Protein AF-0000000066121134 (afdb_homodimer)

Secondary structure (DSSP, 8-state):
--EEEEEE---S--HHHHHHHHHHHHTSSEEEEEEPPHHHHHHHHSS--SS-HHHHHHHHHTBTT-SEEEE--SS-TTHHHHHH--SEEEE-TTTTSS-HHHHHHHHHTTT---EEEE-------SS-SHHHHHHHHIIIIITT-/--EEEEEE--SS--HHHHHHHHHHHHTSSEEEEEEPPHHHHHHHHSS--SS-HHHHHHHHHTBTT-SEEEE--SS-TTHHHHHH--SEEEE-TTTTSS-HHHHHHHHHTTT---EEEE-------SS-SHHHHHHHHIIIIITT-

Foldseek 3Di:
DAEEEEEDAQQDDDVLLLVQLQVRLVVDPAYEYEHEAQVRCCVVVVDGRPDHRVVSQVVSCVHPSHVHYDYADPPDNCVVVLVVLGQEYEYEPPVPVPPPVVVQVVVVVSVHHHHYHYDNDQDDDCDRDPVSVVVVCCVVPVPPD/DAEEEEEDAQQDDDVLLLVQLQVRLVVDPAYEYEHEAQVRCCVVVVDGRPDHRVVSQVVSCVHPSHVHYDYADPPDNCVVVLVVLGQEYEYEQPVPVDPPVVVQVVVVVSVHHHHYHYDNDQDDDCDNDPVSVVVVCCVVPVPPD

Solvent-accessible surface area (backbone atoms only — not comparable to full-atom values): 15983 Å² total; per-residue (Å²): 136,40,34,21,34,35,59,46,65,60,54,54,83,42,62,44,58,51,52,52,42,43,54,47,23,73,75,37,74,36,21,38,35,34,25,44,36,47,69,57,40,21,72,74,70,73,46,64,57,86,49,56,47,69,58,31,29,54,53,54,32,40,27,60,51,33,72,38,46,40,71,45,47,95,84,39,82,56,50,56,50,67,73,63,60,42,50,31,38,40,38,49,70,79,52,66,80,60,49,64,67,57,52,49,54,59,34,43,76,70,76,38,81,49,48,76,44,76,46,76,81,82,61,92,46,97,50,54,39,49,64,50,51,51,51,51,49,37,68,74,60,25,67,78,116,134,40,35,21,32,36,58,46,64,58,54,54,83,42,63,44,58,52,52,51,43,43,54,46,24,71,76,36,75,36,22,38,35,34,26,44,36,47,69,57,40,22,70,74,70,72,45,64,56,88,49,56,46,69,57,29,28,54,53,54,33,41,27,61,52,33,73,38,48,40,73,45,47,94,84,39,82,54,50,56,50,66,73,63,60,42,51,30,38,39,36,50,70,78,52,68,79,61,49,66,65,57,54,48,54,59,34,43,76,71,76,38,82,49,48,78,42,77,46,77,81,82,62,91,45,98,48,55,40,46,64,50,50,50,50,51,50,35,68,74,61,25,67,78,118

pLDDT: mean 88.27, std 12.15, range [37.28, 98.81]

Nearest PDB structures (foldseek):
  3glv-assembly1_B  TM=9.622E-01  e=9.864E-15  Thermoplasma volcanium GSS1
  5x9q-assembly1_B  TM=8.073E-01  e=6.968E-10  Burkholderia pseudomallei K96243
  5xf2-assembly1_A  TM=8.291E-01  e=1.636E-09  Burkholderia pseudomallei K96243
  1n1d-assembly1_A  TM=8.553E-01  e=2.768E-09  Bacillus subtilis
  2b7l-assembly2_D  TM=7.999E-01  e=3.599E-09  Staphylococcus aureus

Sequence (290 aa):
MKRVVAAGTFDILHPGHYEFLKFAKSLGDELIVIVARDKTVEKIKGRKPIIPEEQRRAMVEALKPVDKAILGSLNNKLEPIIELKPDIIVLGPDQRTFDEEELKRELKKYDLSPKIVRFNKYIKCPFHSSYDIVKEILKRYGGKEMKRVVAAGTFDILHPGHYEFLKFAKSLGDELIVIVARDKTVEKIKGRKPIIPEEQRRAMVEALKPVDKAILGSLNNKLEPIIELKPDIIVLGPDQRTFDEEELKRELKKYDLSPKIVRFNKYIKCPFHSSYDIVKEILKRYGGKE

Structure (mmCIF, N/CA/C/O backbone):
data_AF-0000000066121134-model_v1
#
loop_
_entity.id
_entity.type
_entity.pdbx_description
1 polymer 'FAD synthase'
#
loop_
_atom_site.group_PDB
_atom_site.id
_atom_site.type_symbol
_atom_site.label_atom_id
_atom_site.label_alt_id
_atom_site.label_comp_id
_atom_site.label_asym_id
_atom_site.label_entity_id
_atom_site.label_seq_id
_atom_site.pdbx_PDB_ins_code
_atom_site.Cartn_x
_atom_site.Cartn_y
_atom_site.Cartn_z
_atom_site.occupancy
_atom_site.B_iso_or_equiv
_atom_site.auth_seq_id
_atom_site.auth_comp_id
_atom_site.auth_asym_id
_atom_site.auth_atom_id
_atom_site.pdbx_PDB_model_num
ATOM 1 N N . MET A 1 1 ? 20.672 19.109 0.476 1 90.31 1 MET A N 1
ATOM 2 C CA . MET A 1 1 ? 19.625 18.094 0.482 1 90.31 1 MET A CA 1
ATOM 3 C C . MET A 1 1 ? 18.281 18.703 0.835 1 90.31 1 MET A C 1
ATOM 5 O O . MET A 1 1 ? 18.172 19.453 1.804 1 90.31 1 MET A O 1
ATOM 9 N N . LYS A 1 2 ? 17.25 18.609 -0.042 1 97.19 2 LYS A N 1
ATOM 10 C CA . LYS A 1 2 ? 15.914 19.188 0.188 1 97.19 2 LYS A CA 1
ATOM 11 C C . LYS A 1 2 ? 14.984 18.156 0.833 1 97.19 2 LYS A C 1
ATOM 13 O O . LYS A 1 2 ? 14.773 17.078 0.29 1 97.19 2 LYS A O 1
ATOM 18 N N . ARG A 1 3 ? 14.523 18.562 1.942 1 98.19 3 ARG A N 1
ATOM 19 C CA . ARG A 1 3 ? 13.602 17.703 2.686 1 98.19 3 ARG A CA 1
ATOM 20 C C . ARG A 1 3 ? 12.156 18.109 2.424 1 98.19 3 ARG A C 1
ATOM 22 O O . ARG A 1 3 ? 11.789 19.266 2.594 1 98.19 3 ARG A O 1
ATOM 29 N N . VAL A 1 4 ? 11.43 17.156 2.002 1 98.38 4 VAL A N 1
ATOM 30 C CA . VAL A 1 4 ? 10.008 17.344 1.725 1 98.38 4 VAL A CA 1
ATOM 31 C C . VAL A 1 4 ? 9.172 16.625 2.775 1 98.38 4 VAL A C 1
ATOM 33 O O . VAL A 1 4 ? 9.492 15.5 3.17 1 98.38 4 VAL A O 1
ATOM 36 N N . VAL A 1 5 ? 8.102 17.297 3.188 1 97.5 5 VAL A N 1
ATOM 37 C CA . VAL A 1 5 ? 7.172 16.672 4.121 1 97.5 5 VAL A CA 1
ATOM 38 C C . VAL A 1 5 ? 5.766 16.656 3.521 1 97.5 5 VAL A C 1
ATOM 40 O O . VAL A 1 5 ? 5.34 17.641 2.906 1 97.5 5 VAL A O 1
ATOM 43 N N . ALA A 1 6 ? 5.156 15.578 3.631 1 96.38 6 ALA A N 1
ATOM 44 C CA . ALA A 1 6 ? 3.734 15.414 3.334 1 96.38 6 ALA A CA 1
ATOM 45 C C . ALA A 1 6 ? 2.996 14.789 4.516 1 96.38 6 ALA A C 1
ATOM 47 O O . ALA A 1 6 ? 3.605 14.125 5.355 1 96.38 6 ALA A O 1
ATOM 48 N N . ALA A 1 7 ? 1.778 15.078 4.566 1 95 7 ALA A N 1
ATOM 49 C CA . ALA A 1 7 ? 0.976 14.555 5.668 1 95 7 ALA A CA 1
ATOM 50 C C . ALA A 1 7 ? -0.356 14.008 5.168 1 95 7 ALA A C 1
ATOM 52 O O . ALA A 1 7 ? -0.833 14.398 4.098 1 95 7 ALA A O 1
ATOM 53 N N . GLY A 1 8 ? -0.891 13.062 5.914 1 93.25 8 GLY A N 1
ATOM 54 C CA . GLY A 1 8 ? -2.182 12.492 5.562 1 93.25 8 GLY A CA 1
ATOM 55 C C . GLY A 1 8 ? -2.625 11.391 6.508 1 93.25 8 GLY A C 1
ATOM 56 O O . GLY A 1 8 ? -1.896 11.031 7.434 1 93.25 8 GLY A O 1
ATOM 57 N N . THR A 1 9 ? -3.828 10.945 6.312 1 94.06 9 THR A N 1
ATOM 58 C CA . THR A 1 9 ? -4.379 9.844 7.086 1 94.06 9 THR A CA 1
ATOM 59 C C . THR A 1 9 ? -3.91 8.5 6.52 1 94.06 9 THR A C 1
ATOM 61 O O . THR A 1 9 ? -3.461 7.629 7.266 1 94.06 9 THR A O 1
ATOM 64 N N . PHE A 1 10 ? -4.074 8.32 5.23 1 94.25 10 PHE A N 1
ATOM 65 C CA . PHE A 1 10 ? -3.637 7.125 4.52 1 94.25 10 PHE A CA 1
ATOM 66 C C . PHE A 1 10 ? -4.293 5.879 5.102 1 94.25 10 PHE A C 1
ATOM 68 O O . PHE A 1 10 ? -3.607 4.91 5.434 1 94.25 10 PHE A O 1
ATOM 75 N N . ASP A 1 11 ? -5.598 5.941 5.16 1 93.56 11 ASP A N 1
ATOM 76 C CA . ASP A 1 11 ? -6.336 4.844 5.777 1 93.56 11 ASP A CA 1
ATOM 77 C C . ASP A 1 11 ? -6.176 3.553 4.977 1 93.56 11 ASP A C 1
ATOM 79 O O . ASP A 1 11 ? -5.332 2.715 5.301 1 93.56 11 ASP A O 1
ATOM 83 N N . ILE A 1 12 ? -6.785 3.414 3.883 1 92.88 12 ILE A N 1
ATOM 84 C CA . ILE A 1 12 ? -6.559 2.336 2.928 1 92.88 12 ILE A CA 1
ATOM 85 C C . ILE A 1 12 ? -5.836 2.881 1.696 1 92.88 12 ILE A C 1
ATOM 87 O O . ILE A 1 12 ? -6.383 3.715 0.97 1 92.88 12 ILE A O 1
ATOM 91 N N . LEU A 1 13 ? -4.664 2.369 1.489 1 94.06 13 LEU A N 1
ATOM 92 C CA . LEU A 1 13 ? -3.826 2.889 0.413 1 94.06 13 LEU A CA 1
ATOM 93 C C . LEU A 1 13 ? -4.457 2.613 -0.948 1 94.06 13 LEU A C 1
ATOM 95 O O . LEU A 1 13 ? -5 1.53 -1.177 1 94.06 13 LEU A O 1
ATOM 99 N N . HIS A 1 14 ? -4.352 3.525 -1.829 1 92.44 14 HIS A N 1
ATOM 100 C CA . HIS A 1 14 ? -4.824 3.455 -3.207 1 92.44 14 HIS A CA 1
ATOM 101 C C . HIS A 1 14 ? -3.936 4.273 -4.137 1 92.44 14 HIS A C 1
ATOM 103 O O . HIS A 1 14 ? -3.062 5.016 -3.676 1 92.44 14 HIS A O 1
ATOM 109 N N . PRO A 1 15 ? -4.145 4.18 -5.418 1 91.88 15 PRO A N 1
ATOM 110 C CA . PRO A 1 15 ? -3.229 4.832 -6.355 1 91.88 15 PRO A CA 1
ATOM 111 C C . PRO A 1 15 ? -3.178 6.348 -6.176 1 91.88 15 PRO A C 1
ATOM 113 O O . PRO A 1 15 ? -2.141 6.965 -6.426 1 91.88 15 PRO A O 1
ATOM 116 N N . GLY A 1 16 ? -4.223 6.918 -5.758 1 90.62 16 GLY A N 1
ATOM 117 C CA . GLY A 1 16 ? -4.203 8.344 -5.461 1 90.62 16 GLY A CA 1
ATOM 118 C C . GLY A 1 16 ? -3.156 8.719 -4.426 1 90.62 16 GLY A C 1
ATOM 119 O O . GLY A 1 16 ? -2.477 9.742 -4.57 1 90.62 16 GLY A O 1
ATOM 120 N N . HIS A 1 17 ? -3.094 7.938 -3.354 1 93.75 17 HIS A N 1
ATOM 121 C CA . HIS A 1 17 ? -2.064 8.156 -2.346 1 93.75 17 HIS A CA 1
ATOM 122 C C . HIS A 1 17 ? -0.668 8.062 -2.953 1 93.75 17 HIS A C 1
ATOM 124 O O . HIS A 1 17 ? 0.193 8.898 -2.676 1 93.75 17 HIS A O 1
ATOM 130 N N . TYR A 1 18 ? -0.443 7.047 -3.789 1 94.62 18 TYR A N 1
ATOM 131 C CA . TYR A 1 18 ? 0.869 6.824 -4.387 1 94.62 18 TYR A CA 1
ATOM 132 C C . TYR A 1 18 ? 1.275 8.008 -5.262 1 94.62 18 TYR A C 1
ATOM 134 O O . TYR A 1 18 ? 2.402 8.5 -5.168 1 94.62 18 TYR A O 1
ATOM 142 N N . GLU A 1 19 ? 0.385 8.43 -6.074 1 93.12 19 GLU A N 1
ATOM 143 C CA . GLU A 1 19 ? 0.674 9.547 -6.969 1 93.12 19 GLU A CA 1
ATOM 144 C C . GLU A 1 19 ? 0.979 10.812 -6.184 1 93.12 19 GLU A C 1
ATOM 146 O O . GLU A 1 19 ? 1.881 11.57 -6.547 1 93.12 19 GLU A O 1
ATOM 151 N N . PHE A 1 20 ? 0.231 11.031 -5.184 1 92.88 20 PHE A N 1
ATOM 152 C CA . PHE A 1 20 ? 0.458 12.164 -4.293 1 92.88 20 PHE A CA 1
ATOM 153 C C . PHE A 1 20 ? 1.866 12.117 -3.713 1 92.88 20 PHE A C 1
ATOM 155 O O . PHE A 1 20 ? 2.602 13.109 -3.783 1 92.88 20 PHE A O 1
ATOM 162 N N . LEU A 1 21 ? 2.316 10.977 -3.232 1 96.69 21 LEU A N 1
ATOM 163 C CA . LEU A 1 21 ? 3.609 10.828 -2.572 1 96.69 21 LEU A CA 1
ATOM 164 C C . LEU A 1 21 ? 4.742 10.836 -3.592 1 96.69 21 LEU A C 1
ATOM 166 O O . LEU A 1 21 ? 5.832 11.336 -3.309 1 96.69 21 LEU A O 1
ATOM 170 N N . LYS A 1 22 ? 4.449 10.289 -4.695 1 96.56 22 LYS A N 1
ATOM 171 C CA . LYS A 1 22 ? 5.418 10.344 -5.789 1 96.56 22 LYS A CA 1
ATOM 172 C C . LYS A 1 22 ? 5.703 11.789 -6.199 1 96.56 22 LYS A C 1
ATOM 174 O O . LYS A 1 22 ? 6.859 12.172 -6.379 1 96.56 22 LYS A O 1
ATOM 179 N N . PHE A 1 23 ? 4.641 12.531 -6.336 1 95.25 23 PHE A N 1
ATOM 180 C CA . PHE A 1 23 ? 4.773 13.953 -6.637 1 95.25 23 PHE A CA 1
ATOM 181 C C . PHE A 1 23 ? 5.582 14.664 -5.555 1 95.25 23 PHE A C 1
ATOM 183 O O . PHE A 1 23 ? 6.531 15.391 -5.859 1 95.25 23 PHE A O 1
ATOM 190 N N . ALA A 1 24 ? 5.215 14.406 -4.301 1 97.12 24 ALA A N 1
ATOM 191 C CA . ALA A 1 24 ? 5.918 15.031 -3.184 1 97.12 24 ALA A CA 1
ATOM 192 C C . ALA A 1 24 ? 7.41 14.719 -3.23 1 97.12 24 ALA A C 1
ATOM 194 O O . ALA A 1 24 ? 8.242 15.617 -3.105 1 97.12 24 ALA A O 1
ATOM 195 N N . LYS A 1 25 ? 7.707 13.5 -3.449 1 98.19 25 LYS A N 1
ATOM 196 C CA . LYS A 1 25 ? 9.102 13.062 -3.514 1 98.19 25 LYS A CA 1
ATOM 197 C C . LYS A 1 25 ? 9.844 13.766 -4.645 1 98.19 25 LYS A C 1
ATOM 199 O O . LYS A 1 25 ? 11.023 14.094 -4.512 1 98.19 25 LYS A O 1
ATOM 204 N N . SER A 1 26 ? 9.195 14 -5.715 1 97.81 26 SER A N 1
ATOM 205 C CA . SER A 1 26 ? 9.82 14.586 -6.895 1 97.81 26 SER A CA 1
ATOM 206 C C . SER A 1 26 ? 10.281 16.016 -6.625 1 97.81 26 SER A C 1
ATOM 208 O O . SER A 1 26 ? 11.086 16.562 -7.379 1 97.81 26 SER A O 1
ATOM 210 N N . LEU A 1 27 ? 9.852 16.578 -5.582 1 97.44 27 LEU A N 1
ATOM 211 C CA . LEU A 1 27 ? 10.133 17.969 -5.305 1 97.44 27 LEU A CA 1
ATOM 212 C C . LEU A 1 27 ? 11.422 18.125 -4.504 1 97.44 27 LEU A C 1
ATOM 214 O O . LEU A 1 27 ? 11.922 19.234 -4.324 1 97.44 27 LEU A O 1
ATOM 218 N N . GLY A 1 28 ? 11.977 16.984 -3.945 1 98.06 28 GLY A N 1
ATOM 219 C CA . GLY A 1 28 ? 13.172 17.062 -3.125 1 98.06 28 GLY A CA 1
ATOM 220 C C . GLY A 1 28 ? 13.938 15.75 -3.061 1 98.06 28 GLY A C 1
ATOM 221 O O . GLY A 1 28 ? 13.727 14.859 -3.885 1 98.06 28 GLY A O 1
ATOM 222 N N . ASP A 1 29 ? 14.891 15.703 -2.117 1 98.12 29 ASP A 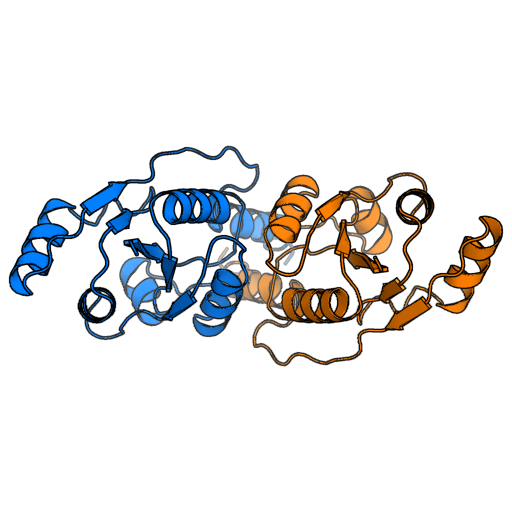N 1
ATOM 223 C CA . ASP A 1 29 ? 15.805 14.578 -2.018 1 98.12 29 ASP A CA 1
ATOM 224 C C . ASP A 1 29 ? 15.281 13.523 -1.042 1 98.12 29 ASP A C 1
ATOM 226 O O . ASP A 1 29 ? 15.617 12.344 -1.155 1 98.12 29 ASP A O 1
ATOM 230 N N . GLU A 1 30 ? 14.539 14.008 -0.139 1 98.44 30 GLU A N 1
ATOM 231 C CA . GLU A 1 30 ? 14 13.141 0.904 1 98.44 30 GLU A CA 1
ATOM 232 C C . GLU A 1 30 ? 12.539 13.477 1.194 1 98.44 30 GLU A C 1
ATOM 234 O O . GLU A 1 30 ? 12.18 14.648 1.336 1 98.44 30 GLU A O 1
ATOM 239 N N . LEU A 1 31 ? 11.773 12.438 1.256 1 98.69 31 LEU A N 1
ATOM 240 C CA . LEU A 1 31 ? 10.375 12.617 1.619 1 98.69 31 LEU A CA 1
ATOM 241 C C . LEU A 1 31 ? 10.07 11.961 2.961 1 98.69 31 LEU A C 1
ATOM 243 O O . LEU A 1 31 ? 10.25 10.75 3.119 1 98.69 31 LEU A O 1
ATOM 247 N N . ILE A 1 32 ? 9.648 12.75 3.928 1 98.75 32 ILE A N 1
ATOM 248 C CA . ILE A 1 32 ? 9.133 12.258 5.199 1 98.75 32 ILE A CA 1
ATOM 249 C C . ILE A 1 32 ? 7.621 12.461 5.254 1 98.75 32 ILE A C 1
ATOM 251 O O . ILE A 1 32 ? 7.125 13.562 5.008 1 98.75 32 ILE A O 1
ATOM 255 N N . VAL A 1 33 ? 6.945 11.422 5.551 1 98.5 33 VAL A N 1
ATOM 256 C CA . VAL A 1 33 ? 5.488 11.484 5.59 1 98.5 33 VAL A CA 1
ATOM 257 C C . VAL A 1 33 ? 5.004 11.414 7.035 1 98.5 33 VAL A C 1
ATOM 259 O O . VAL A 1 33 ? 5.43 10.539 7.793 1 98.5 33 VAL A O 1
ATOM 262 N N . ILE A 1 34 ? 4.184 12.352 7.371 1 97.69 34 ILE A N 1
ATOM 263 C CA . ILE A 1 34 ? 3.551 12.359 8.688 1 97.69 34 ILE A CA 1
ATOM 264 C C . ILE A 1 34 ? 2.162 11.734 8.594 1 97.69 34 ILE A C 1
ATOM 266 O O . ILE A 1 34 ? 1.282 12.25 7.906 1 97.69 34 ILE A O 1
ATOM 270 N N . VAL A 1 35 ? 1.987 10.648 9.258 1 97.19 35 VAL A N 1
ATOM 271 C CA . VAL A 1 35 ? 0.702 9.961 9.297 1 97.19 35 VAL A CA 1
ATOM 272 C C . VAL A 1 35 ? -0.103 10.438 10.5 1 97.19 35 VAL A C 1
ATOM 274 O O . VAL A 1 35 ? 0.396 10.438 11.633 1 97.19 35 VAL A O 1
ATOM 277 N N . ALA A 1 36 ? -1.307 10.828 10.242 1 95.38 36 ALA A N 1
ATOM 278 C CA . ALA A 1 36 ? -2.166 11.375 11.289 1 95.38 36 ALA A CA 1
ATOM 279 C C . ALA A 1 36 ? -2.457 10.336 12.359 1 95.38 36 ALA A C 1
ATOM 281 O O . ALA A 1 36 ? -2.662 9.156 12.055 1 95.38 36 ALA A O 1
ATOM 282 N N . ARG A 1 37 ? -2.447 10.828 13.586 1 96.25 37 ARG A N 1
ATOM 283 C CA . ARG A 1 37 ? -2.799 9.961 14.711 1 96.25 37 ARG A CA 1
ATOM 284 C C . ARG A 1 37 ? -4.273 9.578 14.656 1 96.25 37 ARG A C 1
ATOM 286 O O . ARG A 1 37 ? -5.117 10.375 14.258 1 96.25 37 ARG A O 1
ATOM 293 N N . ASP A 1 38 ? -4.586 8.367 15.195 1 95.31 38 ASP A N 1
ATOM 294 C CA . ASP A 1 38 ? -5.973 7.91 15.227 1 95.31 38 ASP A CA 1
ATOM 295 C C . ASP A 1 38 ? -6.871 8.93 15.922 1 95.31 38 ASP A C 1
ATOM 297 O O . ASP A 1 38 ? -7.93 9.289 15.406 1 95.31 38 ASP A O 1
ATOM 301 N N . LYS A 1 39 ? -6.461 9.383 17.047 1 94.94 39 LYS A N 1
ATOM 302 C CA . LYS A 1 39 ? -7.242 10.336 17.828 1 94.94 39 LYS A CA 1
ATOM 303 C C . LYS A 1 39 ? -7.461 11.641 17.078 1 94.94 39 LYS A C 1
ATOM 305 O O . LYS A 1 39 ? -8.539 12.234 17.141 1 94.94 39 LYS A O 1
ATOM 310 N N . THR A 1 40 ? -6.445 12.047 16.391 1 91.69 40 THR A N 1
ATOM 311 C CA . THR A 1 40 ? -6.527 13.273 15.609 1 91.69 40 THR A CA 1
ATOM 312 C C . THR A 1 40 ? -7.543 13.141 14.477 1 91.69 40 THR A C 1
ATOM 314 O O . THR A 1 40 ? -8.359 14.039 14.258 1 91.69 40 THR A O 1
ATOM 317 N N . VAL A 1 41 ? -7.547 12.023 13.781 1 91.19 41 VAL A N 1
ATOM 318 C CA . VAL A 1 41 ? -8.469 11.766 12.68 1 91.19 41 VAL A CA 1
ATOM 319 C C . VAL A 1 41 ? -9.898 11.703 13.211 1 91.19 41 VAL A C 1
ATOM 321 O O . VAL A 1 41 ? -10.82 12.258 12.602 1 91.19 41 VAL A O 1
ATOM 324 N N . GLU A 1 42 ? -9.992 11.031 14.297 1 92.06 42 GLU A N 1
ATOM 325 C CA . GLU A 1 42 ? -11.312 10.906 14.906 1 92.06 42 GLU A CA 1
ATOM 326 C C . GLU A 1 42 ? -11.883 12.273 15.258 1 92.06 42 GLU A C 1
ATOM 328 O O . GLU A 1 42 ? -13.078 12.523 15.062 1 92.06 42 GLU A O 1
ATOM 333 N N . LYS A 1 43 ? -11.141 13.117 15.805 1 89.62 43 LYS A N 1
ATOM 334 C CA . LYS A 1 43 ? -11.57 14.461 16.188 1 89.62 43 LYS A CA 1
ATOM 335 C C . LYS A 1 43 ? -11.984 15.273 14.969 1 89.62 43 LYS A C 1
ATOM 337 O O . LYS A 1 43 ? -12.969 16.031 15.023 1 89.62 43 LYS A O 1
ATOM 342 N N . ILE A 1 44 ? -11.266 15.094 13.914 1 84.44 44 ILE A N 1
ATOM 343 C CA . ILE A 1 44 ? -11.469 15.914 12.727 1 84.44 44 ILE A CA 1
ATOM 344 C C . ILE A 1 44 ? -12.609 15.336 11.891 1 84.44 44 ILE A C 1
ATOM 346 O O . ILE A 1 44 ? -13.469 16.078 11.406 1 84.44 44 ILE A O 1
ATOM 350 N N . LYS A 1 45 ? -12.633 14.016 11.742 1 84.25 45 LYS A N 1
ATOM 351 C CA . LYS A 1 45 ? -13.562 13.383 10.797 1 84.25 45 LYS A CA 1
ATOM 352 C C . LYS A 1 45 ? -14.727 12.727 11.531 1 84.25 45 LYS A C 1
ATOM 354 O O . LYS A 1 45 ? -15.695 12.289 10.906 1 84.25 45 LYS A O 1
ATOM 359 N N . GLY A 1 46 ? -14.641 12.625 12.805 1 86.31 46 GLY A N 1
ATOM 360 C CA . GLY A 1 46 ? -15.719 12.047 13.594 1 86.31 46 GLY A CA 1
ATOM 361 C C . GLY A 1 46 ? -15.688 10.531 13.633 1 86.31 46 GLY A C 1
ATOM 362 O O . GLY A 1 46 ? -16.594 9.898 14.156 1 86.31 46 GLY A O 1
ATOM 363 N N . ARG A 1 47 ? -14.742 10.008 12.945 1 84.56 47 ARG A N 1
ATOM 364 C CA . ARG A 1 47 ? -14.609 8.555 12.938 1 84.56 47 ARG A CA 1
ATOM 365 C C . ARG A 1 47 ? -13.141 8.141 12.906 1 84.56 47 ARG A C 1
ATOM 367 O O . ARG A 1 47 ? -12.32 8.797 12.266 1 84.56 47 ARG A O 1
ATOM 374 N N . LYS A 1 48 ? -12.922 7.086 13.578 1 89.56 48 LYS A N 1
ATOM 375 C CA . LYS A 1 48 ? -11.57 6.539 13.586 1 89.56 48 LYS A CA 1
ATOM 376 C C . LYS A 1 48 ? -11.242 5.879 12.25 1 89.56 48 LYS A C 1
ATOM 378 O O . LYS A 1 48 ? -12.102 5.27 11.625 1 89.56 48 LYS A O 1
ATOM 383 N N . PRO A 1 49 ? -10.023 6 11.828 1 92 49 PRO A N 1
ATOM 384 C CA . PRO A 1 49 ? -9.617 5.23 10.656 1 92 49 PRO A CA 1
ATOM 385 C C . PRO A 1 49 ? -9.828 3.729 10.828 1 92 49 PRO A C 1
ATOM 387 O O . PRO A 1 49 ? -9.852 3.232 11.953 1 92 49 PRO A O 1
ATOM 390 N N . ILE A 1 50 ? -9.992 3.1 9.789 1 91.25 50 ILE A N 1
ATOM 391 C CA . ILE A 1 50 ? -10.195 1.654 9.797 1 91.25 50 ILE A CA 1
ATOM 392 C C . ILE A 1 50 ? -8.906 0.956 10.211 1 91.25 50 ILE A C 1
ATOM 394 O O . ILE A 1 50 ? -8.922 0.047 11.047 1 91.25 50 ILE A O 1
ATOM 398 N N . ILE A 1 51 ? -7.816 1.366 9.602 1 92.56 51 ILE A N 1
ATOM 399 C CA . ILE A 1 51 ? -6.504 0.785 9.867 1 92.56 51 ILE A CA 1
ATOM 400 C C . ILE A 1 51 ? -5.82 1.553 10.992 1 92.56 51 ILE A C 1
ATOM 402 O O . ILE A 1 51 ? -5.785 2.785 10.984 1 92.56 51 ILE A O 1
ATOM 406 N N . PRO A 1 52 ? -5.258 0.85 11.961 1 93.25 52 PRO A N 1
ATOM 407 C CA . PRO A 1 52 ? -4.578 1.527 13.07 1 93.25 52 PRO A CA 1
ATOM 408 C C . PRO A 1 52 ? -3.373 2.342 12.617 1 93.25 52 PRO A C 1
ATOM 410 O O . PRO A 1 52 ? -2.721 1.987 11.625 1 93.25 52 PRO A O 1
ATOM 413 N N . GLU A 1 53 ? -3.059 3.369 13.414 1 95.94 53 GLU A N 1
ATOM 414 C CA . GLU A 1 53 ? -2.082 4.375 13.008 1 95.94 53 GLU A CA 1
ATOM 415 C C . GLU A 1 53 ? -0.708 3.75 12.789 1 95.94 53 GLU A C 1
ATOM 417 O O . GLU A 1 53 ? 0.014 4.137 11.867 1 95.94 53 GLU A O 1
ATOM 422 N N . GLU A 1 54 ? -0.269 2.748 13.586 1 95.12 54 GLU A N 1
ATOM 423 C CA . GLU A 1 54 ? 1.05 2.143 13.43 1 95.12 54 GLU A CA 1
ATOM 424 C C . GLU A 1 54 ? 1.138 1.352 12.125 1 95.12 54 GLU A C 1
ATOM 426 O O . GLU A 1 54 ? 2.172 1.363 11.453 1 95.12 54 GLU A O 1
ATOM 431 N N . GLN A 1 55 ? 0.118 0.712 11.836 1 94.31 55 GLN A N 1
ATOM 432 C CA . GLN A 1 55 ? 0.075 -0.049 10.594 1 94.31 55 GLN A CA 1
ATOM 433 C C . GLN A 1 55 ? 0.029 0.878 9.383 1 94.31 55 GLN A C 1
ATOM 435 O O . GLN A 1 55 ? 0.665 0.607 8.359 1 94.31 55 GLN A O 1
ATOM 440 N N . ARG A 1 56 ? -0.75 1.907 9.492 1 96.06 56 ARG A N 1
ATOM 441 C CA . ARG A 1 56 ? -0.762 2.9 8.43 1 96.06 56 ARG A CA 1
ATOM 442 C C . ARG A 1 56 ? 0.633 3.469 8.188 1 96.06 56 ARG A C 1
ATOM 444 O O . ARG A 1 56 ? 1.091 3.553 7.051 1 96.06 56 ARG A O 1
ATOM 451 N N . ARG A 1 57 ? 1.283 3.793 9.266 1 97.44 57 ARG A N 1
ATOM 452 C CA . ARG A 1 57 ? 2.643 4.316 9.18 1 97.44 57 ARG A CA 1
ATOM 453 C C . ARG A 1 57 ? 3.564 3.326 8.469 1 97.44 57 ARG A C 1
ATOM 455 O O . ARG A 1 57 ? 4.316 3.705 7.566 1 97.44 57 ARG A O 1
ATOM 462 N N . ALA A 1 58 ? 3.502 2.098 8.883 1 96.25 58 ALA A N 1
ATOM 463 C CA . ALA A 1 58 ? 4.359 1.058 8.32 1 96.25 58 ALA A CA 1
ATOM 464 C C . ALA A 1 58 ? 4.113 0.898 6.82 1 96.25 58 ALA A C 1
ATOM 466 O O . ALA A 1 58 ? 5.062 0.812 6.035 1 96.25 58 ALA A O 1
ATOM 467 N N . MET A 1 59 ? 2.902 0.915 6.406 1 96.75 59 MET A N 1
ATOM 468 C CA . MET A 1 59 ? 2.566 0.678 5.004 1 96.75 59 MET A CA 1
ATOM 469 C C . MET A 1 59 ? 2.918 1.891 4.148 1 96.75 59 MET A C 1
ATOM 471 O O . MET A 1 59 ? 3.312 1.744 2.99 1 96.75 59 MET A O 1
ATOM 475 N N . VAL A 1 60 ? 2.73 3.055 4.672 1 98.19 60 VAL A N 1
ATOM 476 C CA . VAL A 1 60 ? 3.145 4.258 3.963 1 98.19 60 VAL A CA 1
ATOM 477 C C . VAL A 1 60 ? 4.652 4.23 3.73 1 98.19 60 VAL A C 1
ATOM 479 O O . VAL A 1 60 ? 5.125 4.527 2.631 1 98.19 60 VAL A O 1
ATOM 482 N N . GLU A 1 61 ? 5.406 3.848 4.73 1 98.5 61 GLU A N 1
ATOM 483 C CA . GLU A 1 61 ? 6.863 3.801 4.629 1 98.5 61 GLU A CA 1
ATOM 484 C C . GLU A 1 61 ? 7.312 2.75 3.617 1 98.5 61 GLU A C 1
ATOM 486 O O . GLU A 1 61 ? 8.398 2.854 3.049 1 98.5 61 GLU A O 1
ATOM 491 N N . ALA A 1 62 ? 6.465 1.826 3.41 1 98 62 ALA A N 1
ATOM 492 C CA . ALA A 1 62 ? 6.773 0.72 2.506 1 98 62 ALA A CA 1
ATOM 493 C C . ALA A 1 62 ? 6.719 1.171 1.049 1 98 62 ALA A C 1
ATOM 495 O O . ALA A 1 62 ? 7.188 0.463 0.156 1 98 62 ALA A O 1
ATOM 496 N N . LEU A 1 63 ? 6.164 2.289 0.756 1 98.62 63 LEU A N 1
ATOM 497 C CA . LEU A 1 63 ? 6.016 2.785 -0.607 1 98.62 63 LEU A CA 1
ATOM 498 C C . LEU A 1 63 ? 7.332 3.344 -1.132 1 98.62 63 LEU A C 1
ATOM 500 O O . LEU A 1 63 ? 8.07 4 -0.394 1 98.62 63 LEU A O 1
ATOM 504 N N . LYS A 1 64 ? 7.645 3.244 -2.373 1 98.62 64 LYS A N 1
ATOM 505 C CA . LYS A 1 64 ? 8.914 3.574 -3.016 1 98.62 64 LYS A CA 1
ATOM 506 C C . LYS A 1 64 ? 9.266 5.047 -2.814 1 98.62 64 LYS A C 1
ATOM 508 O O . LYS A 1 64 ? 10.414 5.379 -2.52 1 98.62 64 LYS A O 1
ATOM 513 N N . PRO A 1 65 ? 8.305 5.949 -2.945 1 98.44 65 PRO A N 1
ATOM 514 C CA . PRO A 1 65 ? 8.688 7.363 -2.857 1 98.44 65 PRO A CA 1
ATOM 515 C C . PRO A 1 65 ? 9.016 7.797 -1.432 1 98.44 65 PRO A C 1
ATOM 517 O O . PRO A 1 65 ? 9.602 8.867 -1.228 1 98.44 65 PRO A O 1
ATOM 520 N N . VAL A 1 66 ? 8.711 7.008 -0.429 1 98.81 66 VAL A N 1
ATOM 521 C CA . VAL A 1 66 ? 8.75 7.465 0.957 1 98.81 66 VAL A CA 1
ATOM 522 C C . VAL A 1 66 ? 10.062 7.023 1.604 1 98.81 66 VAL A C 1
ATOM 524 O O . VAL A 1 66 ? 10.344 5.828 1.699 1 98.81 66 VAL A O 1
ATOM 527 N N . ASP A 1 67 ? 10.805 7.977 2.047 1 98.69 67 ASP A N 1
ATOM 528 C CA . ASP A 1 67 ? 12.055 7.645 2.725 1 98.69 67 ASP A CA 1
ATOM 529 C C . ASP A 1 67 ? 11.805 7.293 4.191 1 98.69 67 ASP A C 1
ATOM 531 O O . ASP A 1 67 ? 12.445 6.395 4.734 1 98.69 67 ASP A O 1
ATOM 535 N N . LYS A 1 68 ? 10.898 8.008 4.777 1 98.56 68 LYS A N 1
ATOM 536 C CA . LYS A 1 68 ? 10.547 7.77 6.172 1 98.56 68 LYS A CA 1
ATOM 537 C C . LYS A 1 68 ? 9.094 8.156 6.449 1 98.56 68 LYS A C 1
ATOM 539 O O . LYS A 1 68 ? 8.586 9.133 5.887 1 98.56 68 LYS A O 1
ATOM 544 N N . ALA A 1 69 ? 8.414 7.441 7.258 1 98.69 69 ALA A N 1
ATOM 545 C CA . ALA A 1 69 ? 7.074 7.773 7.746 1 98.69 69 ALA A CA 1
ATOM 546 C C . ALA A 1 69 ? 7.047 7.832 9.266 1 98.69 69 ALA A C 1
ATOM 548 O O . ALA A 1 69 ? 7.586 6.949 9.938 1 98.69 69 ALA A O 1
ATOM 549 N N . ILE A 1 70 ? 6.465 8.844 9.781 1 98.44 70 ILE A N 1
ATOM 550 C CA . ILE A 1 70 ? 6.363 9.008 11.227 1 98.44 70 ILE A CA 1
ATOM 551 C C . ILE A 1 70 ? 4.918 9.32 11.609 1 98.44 70 ILE A C 1
ATOM 553 O O . ILE A 1 70 ? 4.117 9.727 10.758 1 98.44 70 ILE A O 1
ATOM 557 N N . LEU A 1 71 ? 4.668 9.078 12.859 1 97.75 71 LEU A N 1
ATOM 558 C CA . LEU A 1 71 ? 3.359 9.469 13.375 1 97.75 71 LEU A CA 1
ATOM 559 C C . LEU A 1 71 ? 3.346 10.938 13.766 1 97.75 71 LEU A C 1
ATOM 561 O O . LEU A 1 71 ? 4.344 11.453 14.273 1 97.75 71 LEU A O 1
ATOM 565 N N . GLY A 1 72 ? 2.23 11.531 13.477 1 96 72 GLY A N 1
ATOM 566 C CA . GLY A 1 72 ? 2.066 12.914 13.922 1 96 72 GLY A CA 1
ATOM 567 C C . GLY A 1 72 ? 2.051 13.055 15.43 1 96 72 GLY A C 1
ATOM 568 O O . GLY A 1 72 ? 2.375 12.109 16.156 1 96 72 GLY A O 1
ATOM 569 N N . SER A 1 73 ? 1.872 14.258 15.852 1 94.25 73 SER A N 1
ATOM 570 C CA . SER A 1 73 ? 1.826 14.562 17.281 1 94.25 73 SER A CA 1
ATOM 571 C C . SER A 1 73 ? 0.394 14.547 17.797 1 94.25 73 SER A C 1
ATOM 573 O O . SER A 1 73 ? -0.538 14.922 17.078 1 94.25 73 SER A O 1
ATOM 575 N N . LEU A 1 74 ? 0.228 14.109 19 1 92.44 74 LEU A N 1
ATOM 576 C CA . LEU A 1 74 ? -1.08 14.117 19.656 1 92.44 74 LEU A CA 1
ATOM 577 C C . LEU A 1 74 ? -1.395 15.5 20.219 1 92.44 74 LEU A C 1
ATOM 579 O O . LEU A 1 74 ? -2.549 15.797 20.531 1 92.44 74 LEU A O 1
ATOM 583 N N . ASN A 1 75 ? -0.446 16.328 20.328 1 88.88 75 ASN A N 1
ATOM 584 C CA . ASN A 1 75 ? -0.577 17.594 21.031 1 88.88 75 ASN A CA 1
ATOM 585 C C . ASN A 1 75 ? -0.66 18.766 20.047 1 88.88 75 ASN A C 1
ATOM 587 O O . ASN A 1 75 ? -1.512 19.641 20.188 1 88.88 75 ASN A O 1
ATOM 591 N N . ASN A 1 76 ? 0.302 18.766 19.125 1 87.88 76 ASN A N 1
ATOM 592 C CA . ASN A 1 76 ? 0.445 19.891 18.188 1 87.88 76 ASN A CA 1
ATOM 593 C C . ASN A 1 76 ? 0.802 19.406 16.797 1 87.88 76 ASN A C 1
ATOM 595 O O . ASN A 1 76 ? 1.863 18.812 16.578 1 87.88 76 ASN A O 1
ATOM 599 N N . LYS A 1 77 ? -0.102 19.688 15.859 1 85.12 77 LYS A N 1
ATOM 600 C CA . LYS A 1 77 ? 0.064 19.25 14.469 1 85.12 77 LYS A CA 1
ATOM 601 C C . LYS A 1 77 ? 1.362 19.797 13.883 1 85.12 77 LYS A C 1
ATOM 603 O O . LYS A 1 77 ? 1.912 19.219 12.945 1 85.12 77 LYS A O 1
ATOM 608 N N . LEU A 1 78 ? 1.906 20.844 14.453 1 90.19 78 LEU A N 1
ATOM 609 C CA . LEU A 1 78 ? 3.096 21.5 13.914 1 90.19 78 LEU A CA 1
ATOM 610 C C . LEU A 1 78 ? 4.363 20.875 14.492 1 90.19 78 LEU A C 1
ATOM 612 O O . LEU A 1 78 ? 5.457 21.078 13.969 1 90.19 78 LEU A O 1
ATOM 616 N N . GLU A 1 79 ? 4.238 20.156 15.523 1 93.81 79 GLU A N 1
ATOM 617 C CA . GLU A 1 79 ? 5.391 19.641 16.266 1 93.81 79 GLU A CA 1
ATOM 618 C C . GLU A 1 79 ? 6.32 18.844 15.344 1 93.81 79 GLU A C 1
ATOM 620 O O . GLU A 1 79 ? 7.523 19.125 15.289 1 93.81 79 GLU A O 1
ATOM 625 N N . PRO A 1 80 ? 5.711 17.891 14.633 1 94.69 80 PRO A N 1
ATOM 626 C CA . PRO A 1 80 ? 6.621 17.156 13.758 1 94.69 80 PRO A CA 1
ATOM 627 C C . PRO A 1 80 ? 7.258 18.031 12.68 1 94.69 80 PRO A C 1
ATOM 629 O O . PRO A 1 80 ? 8.398 17.781 12.273 1 94.69 80 PRO A O 1
ATOM 632 N N . ILE A 1 81 ? 6.605 19 12.219 1 94.12 81 ILE A N 1
ATOM 633 C CA . ILE A 1 81 ? 7.113 19.891 11.188 1 94.12 81 ILE A CA 1
ATOM 634 C C . ILE A 1 81 ? 8.25 20.734 11.742 1 94.12 81 ILE A C 1
ATOM 636 O O . ILE A 1 81 ? 9.273 20.922 11.078 1 94.12 81 ILE A O 1
ATOM 640 N N . ILE A 1 82 ? 8.039 21.234 12.93 1 94 82 ILE A N 1
ATOM 641 C CA . ILE A 1 82 ? 9.031 22.047 13.609 1 94 82 ILE A CA 1
ATOM 642 C C . ILE A 1 82 ? 10.297 21.234 13.844 1 94 82 ILE A C 1
ATOM 644 O O . ILE A 1 82 ? 11.414 21.734 13.688 1 94 82 ILE A O 1
ATOM 648 N N . GLU A 1 83 ? 10.117 20 14.188 1 95.19 83 GLU A N 1
ATOM 649 C CA . GLU A 1 83 ? 11.234 19.109 14.469 1 95.19 83 GLU A CA 1
ATOM 650 C C . GLU A 1 83 ? 11.992 18.75 13.195 1 95.19 83 GLU A C 1
ATOM 652 O O . GLU A 1 83 ? 13.227 18.703 13.188 1 95.19 83 GLU A O 1
ATOM 657 N N . LEU A 1 84 ? 11.266 18.578 12.133 1 95.88 84 LEU A N 1
ATOM 658 C CA . LEU A 1 84 ? 11.852 18.078 10.898 1 95.88 84 LEU A CA 1
ATOM 659 C C . LEU A 1 84 ? 12.461 19.234 10.086 1 95.88 84 LEU A C 1
ATOM 661 O O . LEU A 1 84 ? 13.352 19 9.266 1 95.88 84 LEU A O 1
ATOM 665 N N . LYS A 1 85 ? 11.93 20.438 10.266 1 95.56 85 LYS A N 1
ATOM 666 C CA . LYS A 1 85 ? 12.391 21.625 9.562 1 95.56 85 LYS A CA 1
ATOM 667 C C . LYS A 1 85 ? 12.484 21.391 8.055 1 95.56 85 LYS A C 1
ATOM 669 O O . LYS A 1 85 ? 13.547 21.547 7.461 1 95.56 85 LYS A O 1
ATOM 674 N N . PRO A 1 86 ? 11.398 21.062 7.457 1 96.81 86 PRO A N 1
ATOM 675 C CA . PRO A 1 86 ? 11.422 20.75 6.027 1 96.81 86 PRO A CA 1
ATOM 676 C C . PRO A 1 86 ? 11.656 22 5.156 1 96.81 86 PRO A C 1
ATOM 678 O O . PRO A 1 86 ? 11.398 23.109 5.602 1 96.81 86 PRO A O 1
ATOM 681 N N . ASP A 1 87 ? 12.172 21.766 3.996 1 97.31 87 ASP A N 1
ATOM 682 C CA . ASP A 1 87 ? 12.305 22.828 2.992 1 97.31 87 ASP A CA 1
ATOM 683 C C . ASP A 1 87 ? 10.992 23.031 2.242 1 97.31 87 ASP A C 1
ATOM 685 O O . ASP A 1 87 ? 10.688 24.141 1.804 1 97.31 87 ASP A O 1
ATOM 689 N N . ILE A 1 88 ? 10.227 21.938 2.084 1 97.31 88 ILE A N 1
ATOM 690 C CA . ILE A 1 88 ? 8.992 21.953 1.306 1 97.31 88 ILE A CA 1
ATOM 691 C C . ILE A 1 88 ? 7.902 21.172 2.039 1 97.31 88 ILE A C 1
ATOM 693 O O . ILE A 1 88 ? 8.164 20.094 2.578 1 97.31 88 ILE A O 1
ATOM 697 N N . ILE A 1 89 ? 6.734 21.734 2.084 1 95.88 89 ILE A N 1
ATOM 698 C CA . ILE A 1 89 ? 5.551 21.047 2.588 1 95.88 89 ILE A CA 1
ATOM 699 C C . ILE A 1 89 ? 4.535 20.875 1.461 1 95.88 89 ILE A C 1
ATOM 701 O O . ILE A 1 89 ? 4.168 21.844 0.794 1 95.88 89 ILE A O 1
ATOM 705 N N . VAL A 1 90 ? 4.156 19.641 1.258 1 94.69 90 VAL A N 1
ATOM 706 C CA . VAL A 1 90 ? 3.18 19.359 0.214 1 94.69 90 VAL A CA 1
ATOM 707 C C . VAL A 1 90 ? 1.822 19.047 0.845 1 94.69 90 VAL A C 1
ATOM 709 O O . VAL A 1 90 ? 1.713 18.172 1.71 1 94.69 90 VAL A O 1
ATOM 712 N N . LEU A 1 91 ? 0.829 19.719 0.398 1 89.06 91 LEU A N 1
ATOM 713 C CA . LEU A 1 91 ? -0.528 19.531 0.899 1 89.06 91 LEU A CA 1
ATOM 714 C C . LEU A 1 91 ? -1.367 18.719 -0.09 1 89.06 91 LEU A C 1
ATOM 716 O O . LEU A 1 91 ? -1.282 18.938 -1.301 1 89.06 91 LEU A O 1
ATOM 720 N N . GLY A 1 92 ? -2.084 17.734 0.448 1 80.94 92 GLY A N 1
ATOM 721 C CA . GLY A 1 92 ? -2.965 16.938 -0.385 1 80.94 92 GLY A CA 1
ATOM 722 C C . GLY A 1 92 ? -4.18 17.703 -0.879 1 80.94 92 GLY A C 1
ATOM 723 O O . GLY A 1 92 ? -4.422 18.828 -0.454 1 80.94 92 GLY A O 1
ATOM 724 N N . PRO A 1 93 ? -4.91 17.078 -1.813 1 67.81 93 PRO A N 1
ATOM 725 C CA . PRO A 1 93 ? -6.066 17.734 -2.43 1 67.81 93 PRO A CA 1
ATOM 726 C C . PRO A 1 93 ? -7.16 18.078 -1.42 1 67.81 93 PRO A C 1
ATOM 728 O O . PRO A 1 93 ? -7.883 19.062 -1.593 1 67.81 93 PRO A O 1
ATOM 731 N N . ASP A 1 94 ? -7.23 17.281 -0.449 1 60.88 94 ASP A N 1
ATOM 732 C CA . ASP A 1 94 ? -8.352 17.453 0.468 1 60.88 94 ASP A CA 1
ATOM 733 C C . ASP A 1 94 ? -7.973 18.344 1.652 1 60.88 94 ASP A C 1
ATOM 735 O O . ASP A 1 94 ? -8.805 18.625 2.514 1 60.88 94 ASP A O 1
ATOM 739 N N . GLN A 1 95 ? -6.832 18.625 1.732 1 61.22 95 GLN A N 1
ATOM 740 C CA . GLN A 1 95 ? -6.395 19.438 2.865 1 61.22 95 GLN A CA 1
ATOM 741 C C . GLN A 1 95 ? -6.645 20.922 2.605 1 61.22 95 GLN A C 1
ATOM 743 O O . GLN A 1 95 ? -5.699 21.719 2.531 1 61.22 95 GLN A O 1
ATOM 748 N N . ARG A 1 96 ? -7.895 21.109 2.32 1 55.84 96 ARG A N 1
ATOM 749 C CA . ARG A 1 96 ? -8.32 22.469 2 1 55.84 96 ARG A CA 1
ATOM 750 C C . ARG A 1 96 ? -8.438 23.312 3.264 1 55.84 96 ARG A C 1
ATOM 752 O O . ARG A 1 96 ? -8.555 24.531 3.188 1 55.84 96 ARG A O 1
ATOM 759 N N . THR A 1 97 ? -8.531 22.484 4.367 1 52.62 97 THR A N 1
ATOM 760 C CA . THR A 1 97 ? -8.812 23.25 5.582 1 52.62 97 THR A CA 1
ATOM 761 C C . THR A 1 97 ? -7.574 24 6.055 1 52.62 97 THR A C 1
ATOM 763 O O . THR A 1 97 ? -7.66 24.859 6.926 1 52.62 97 THR A O 1
ATOM 766 N N . PHE A 1 98 ? -6.383 23.469 5.566 1 56.78 98 PHE A N 1
ATOM 767 C CA . PHE A 1 98 ? -5.238 24.25 6.027 1 56.78 98 PHE A CA 1
ATOM 768 C C . PHE A 1 98 ? -5.055 25.5 5.18 1 56.78 98 PHE A C 1
ATOM 770 O O . PHE A 1 98 ? -4.926 25.422 3.959 1 56.78 98 PHE A O 1
ATOM 777 N N . ASP A 1 99 ? -5.496 26.609 5.742 1 66 99 ASP A N 1
ATOM 778 C CA . ASP A 1 99 ? -5.121 27.906 5.18 1 66 99 ASP A CA 1
ATOM 779 C C . ASP A 1 99 ? -3.604 28.031 5.039 1 66 99 ASP A C 1
ATOM 781 O O . ASP A 1 99 ? -2.883 28.047 6.039 1 66 99 ASP A O 1
ATOM 785 N N . GLU A 1 100 ? -3.129 27.766 3.887 1 78.06 100 GLU A N 1
ATOM 786 C CA . GLU A 1 100 ? -1.705 27.891 3.588 1 78.06 100 GLU A CA 1
ATOM 787 C C . GLU A 1 100 ? -1.087 29.078 4.312 1 78.06 100 GLU A C 1
ATOM 789 O O . GLU A 1 100 ? 0.013 28.969 4.859 1 78.06 100 GLU A O 1
ATOM 794 N N . GLU A 1 101 ? -1.817 30.125 4.324 1 80.75 101 GLU A N 1
ATOM 795 C CA . GLU A 1 101 ? -1.306 31.359 4.926 1 80.75 101 GLU A CA 1
ATOM 796 C C . GLU A 1 101 ? -1.182 31.219 6.441 1 80.75 101 GLU A C 1
ATOM 798 O O . GLU A 1 101 ? -0.223 31.719 7.039 1 80.75 101 GLU A O 1
ATOM 803 N N . GLU A 1 102 ? -2.148 30.562 6.949 1 82.44 102 GLU A N 1
ATOM 804 C CA . GLU A 1 102 ? -2.109 30.328 8.391 1 82.44 102 GLU A CA 1
ATOM 805 C C . GLU A 1 102 ? -0.94 29.438 8.781 1 82.44 102 GLU A C 1
ATOM 807 O O . GLU A 1 102 ? -0.256 29.688 9.773 1 82.44 102 GLU A O 1
ATOM 812 N N . LEU A 1 103 ? -0.755 28.453 7.988 1 84.81 103 LEU A N 1
ATOM 813 C CA . LEU A 1 103 ? 0.357 27.547 8.234 1 84.81 103 LEU A CA 1
ATOM 814 C C . LEU A 1 103 ? 1.691 28.281 8.141 1 84.81 103 LEU A C 1
ATOM 816 O O . LEU A 1 103 ? 2.553 28.125 9.008 1 84.81 103 LEU A O 1
ATOM 820 N N . LYS A 1 104 ? 1.842 29.125 7.18 1 87.06 104 LYS A N 1
ATOM 821 C CA . LYS A 1 104 ? 3.061 29.906 6.988 1 87.06 104 LYS A CA 1
ATOM 822 C C . LYS A 1 104 ? 3.316 30.828 8.172 1 87.06 104 LYS A C 1
ATOM 824 O O . LYS A 1 104 ? 4.449 30.938 8.648 1 87.06 104 LYS A O 1
ATOM 829 N N . ARG A 1 105 ? 2.264 31.422 8.594 1 88.12 105 ARG A N 1
ATOM 830 C CA . ARG A 1 105 ? 2.369 32.375 9.703 1 88.12 105 ARG A CA 1
ATOM 831 C C . ARG A 1 105 ? 2.807 31.656 10.984 1 88.12 105 ARG A C 1
ATOM 833 O O . ARG A 1 105 ? 3.664 32.156 11.711 1 88.12 105 ARG A O 1
ATOM 840 N N . GLU A 1 106 ? 2.211 30.516 11.188 1 88.81 106 GLU A N 1
ATOM 841 C CA . GLU A 1 106 ? 2.52 29.734 12.391 1 88.81 106 GLU A CA 1
ATOM 842 C C . GLU A 1 106 ? 3.965 29.25 12.375 1 88.81 106 GLU A C 1
ATOM 844 O O . GLU A 1 106 ? 4.648 29.281 13.398 1 88.81 106 GLU A O 1
ATOM 849 N N . LEU A 1 107 ? 4.395 28.891 11.219 1 91.81 107 LEU A N 1
ATOM 850 C CA . LEU A 1 107 ? 5.746 28.344 11.102 1 91.81 107 LEU A CA 1
ATOM 851 C C . LEU A 1 107 ? 6.785 29.453 11.203 1 91.81 107 LEU A C 1
ATOM 853 O O . LEU A 1 107 ? 7.906 29.234 11.656 1 91.81 107 LEU A O 1
ATOM 857 N N . LYS A 1 108 ? 6.391 30.625 10.789 1 91.38 108 LYS A N 1
ATOM 858 C CA . LYS A 1 108 ? 7.285 31.781 10.875 1 91.38 108 LYS A CA 1
ATOM 859 C C . LYS A 1 108 ? 7.664 32.094 12.32 1 91.38 108 LYS A C 1
ATOM 861 O O . LYS A 1 108 ? 8.781 32.531 12.602 1 91.38 108 LYS A O 1
ATOM 866 N N . LYS A 1 109 ? 6.75 31.781 13.188 1 92.06 109 LYS A N 1
ATOM 867 C CA . LYS A 1 109 ? 6.996 31.984 14.609 1 92.06 109 LYS A CA 1
ATOM 868 C C . LYS A 1 109 ? 8.164 31.109 15.094 1 92.06 109 LYS A C 1
ATOM 870 O O . LYS A 1 109 ? 8.789 31.422 16.109 1 92.06 109 LYS A O 1
ATOM 875 N N . TYR A 1 110 ? 8.406 30.109 14.406 1 92.5 110 TYR A N 1
ATOM 876 C CA . TYR A 1 110 ? 9.492 29.203 14.758 1 92.5 110 TYR A CA 1
ATOM 877 C C . TYR A 1 110 ? 10.672 29.391 13.812 1 92.5 110 TYR A C 1
ATOM 879 O O . TYR A 1 110 ? 11.523 28.5 13.703 1 92.5 110 TYR A O 1
ATOM 887 N N . ASP A 1 111 ? 10.656 30.422 13.039 1 92.19 111 ASP A N 1
ATOM 888 C CA . ASP A 1 111 ? 11.711 30.781 12.094 1 92.19 111 ASP A CA 1
ATOM 889 C C . ASP A 1 111 ? 11.805 29.766 10.961 1 92.19 111 ASP A C 1
ATOM 891 O O . ASP A 1 111 ? 12.898 29.406 10.539 1 92.19 111 ASP A O 1
ATOM 895 N N . LEU A 1 112 ? 10.688 29.234 10.672 1 92.94 112 LEU A N 1
ATOM 896 C CA . LEU A 1 112 ? 10.602 28.312 9.547 1 92.94 112 LEU A CA 1
ATOM 897 C C . LEU A 1 112 ? 9.82 28.922 8.391 1 92.94 112 LEU A C 1
ATOM 899 O O . LEU A 1 112 ? 8.797 29.578 8.609 1 92.94 112 LEU A O 1
ATOM 903 N N . SER A 1 113 ? 10.406 28.828 7.199 1 92.25 113 SER A N 1
ATOM 904 C CA . SER A 1 113 ? 9.734 29.344 6.008 1 92.25 113 SER A CA 1
ATOM 905 C C . SER A 1 113 ? 9.797 28.344 4.859 1 92.25 113 SER A C 1
ATOM 907 O O . SER A 1 113 ? 10.305 28.656 3.779 1 92.25 113 SER A O 1
ATOM 909 N N . PRO A 1 114 ? 9.203 27.188 5.125 1 94.62 114 PRO A N 1
ATOM 910 C CA . PRO A 1 114 ? 9.203 26.219 4.031 1 94.62 114 PRO A CA 1
ATOM 911 C C . PRO A 1 114 ? 8.328 26.641 2.857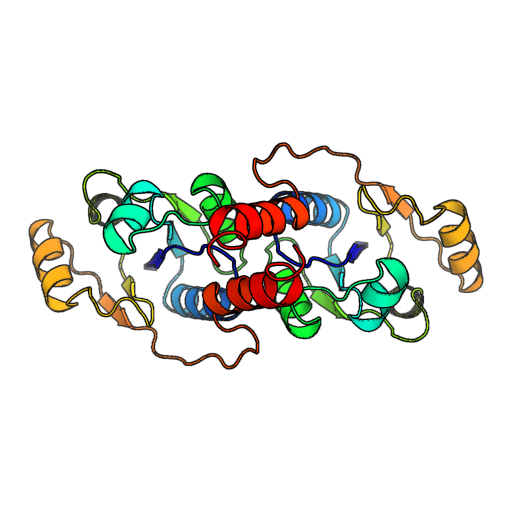 1 94.62 114 PRO A C 1
ATOM 913 O O . PRO A 1 114 ? 7.383 27.422 3.033 1 94.62 114 PRO A O 1
ATOM 916 N N . LYS A 1 115 ? 8.688 26.219 1.646 1 94.62 115 LYS A N 1
AT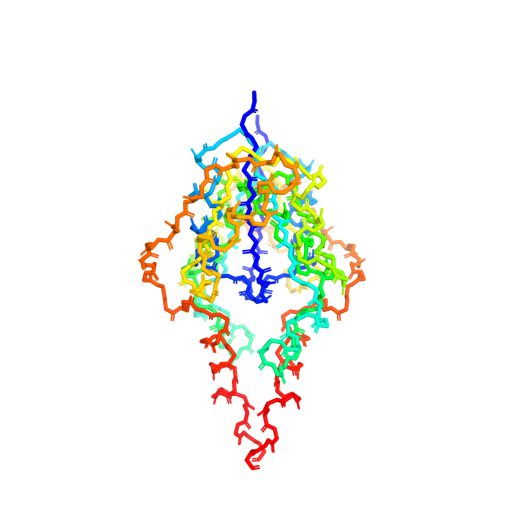OM 917 C CA . LYS A 1 115 ? 7.797 26.328 0.492 1 94.62 115 LYS A CA 1
ATOM 918 C C . LYS A 1 115 ? 6.59 25.406 0.631 1 94.62 115 LYS A C 1
ATOM 920 O O . LYS A 1 115 ? 6.73 24.25 0.997 1 94.62 115 LYS A O 1
ATOM 925 N N . ILE A 1 116 ? 5.438 25.969 0.428 1 92.88 116 ILE A N 1
ATOM 926 C CA . ILE A 1 116 ? 4.211 25.188 0.504 1 92.88 116 ILE A CA 1
ATOM 927 C C . ILE A 1 116 ? 3.678 24.922 -0.903 1 92.88 116 ILE A C 1
ATOM 929 O O . ILE A 1 116 ? 3.484 25.859 -1.685 1 92.88 116 ILE A O 1
ATOM 933 N N . VAL A 1 117 ? 3.521 23.656 -1.23 1 92 117 VAL A N 1
ATOM 934 C CA . VAL A 1 117 ? 3.037 23.25 -2.547 1 92 117 VAL A CA 1
ATOM 935 C C . VAL A 1 117 ? 1.758 22.422 -2.398 1 92 117 VAL A C 1
ATOM 937 O O . VAL A 1 117 ? 1.662 21.562 -1.519 1 92 117 VAL A O 1
ATOM 940 N N . ARG A 1 118 ? 0.812 22.734 -3.262 1 87.81 118 ARG A N 1
ATOM 941 C CA . ARG A 1 118 ? -0.443 21.984 -3.232 1 87.81 118 ARG A CA 1
ATOM 942 C C . ARG A 1 118 ? -0.505 20.969 -4.367 1 87.81 118 ARG A C 1
ATOM 944 O O . ARG A 1 118 ? -0.165 21.281 -5.508 1 87.81 118 ARG A O 1
ATOM 951 N N . PHE A 1 119 ? -0.827 19.781 -3.967 1 87.88 119 PHE A N 1
ATOM 952 C CA . PHE A 1 119 ? -1.058 18.734 -4.957 1 87.88 119 PHE A CA 1
ATOM 953 C C . PHE A 1 119 ? -2.492 18.781 -5.469 1 87.88 119 PHE A C 1
ATOM 955 O O . PHE A 1 119 ? -3.438 18.578 -4.703 1 87.88 119 PHE A O 1
ATOM 962 N N . ASN A 1 120 ? -2.742 19.141 -6.758 1 77 120 ASN A N 1
ATOM 963 C CA . ASN A 1 120 ? -4.082 19.312 -7.312 1 77 120 ASN A CA 1
ATOM 964 C C . ASN A 1 120 ? -4.379 18.281 -8.398 1 77 120 ASN A C 1
ATOM 966 O O . ASN A 1 120 ? -5.387 18.375 -9.094 1 77 120 ASN A O 1
ATOM 970 N N . LYS A 1 121 ? -3.557 17.266 -8.57 1 70.12 121 LYS A N 1
ATOM 971 C CA . LYS A 1 121 ? -3.791 16.328 -9.672 1 70.12 121 LYS A CA 1
ATOM 972 C C . LYS A 1 121 ? -4.887 15.328 -9.32 1 70.12 121 LYS A C 1
ATOM 974 O O . LYS A 1 121 ? -4.93 14.82 -8.195 1 70.12 121 LYS A O 1
ATOM 979 N N . TYR A 1 122 ? -5.953 15.297 -10.227 1 63.06 122 TYR A N 1
ATOM 980 C CA . TYR A 1 122 ? -7.004 14.289 -10.117 1 63.06 122 TYR A CA 1
ATOM 981 C C . TYR A 1 122 ? -6.543 12.961 -10.703 1 63.06 122 TYR A C 1
ATOM 983 O O . TYR A 1 122 ? -6.066 12.906 -11.844 1 63.06 122 TYR A O 1
ATOM 991 N N . ILE A 1 123 ? -6.32 12.008 -9.906 1 64.25 123 ILE A N 1
ATOM 992 C CA . ILE A 1 123 ? -5.969 10.68 -10.406 1 64.25 123 ILE A CA 1
ATOM 993 C C . ILE A 1 123 ? -7.238 9.859 -10.625 1 64.25 123 ILE A C 1
ATOM 995 O O . ILE A 1 123 ? -8.031 9.672 -9.703 1 64.25 123 ILE A O 1
ATOM 999 N N . LYS A 1 124 ? -7.523 9.578 -11.891 1 62.66 124 LYS A N 1
ATOM 1000 C CA . LYS A 1 124 ? -8.664 8.742 -12.242 1 62.66 124 LYS A CA 1
ATOM 1001 C C . LYS A 1 124 ? -8.391 7.27 -11.93 1 62.66 124 LYS A C 1
ATOM 1003 O O . LYS A 1 124 ? -7.5 6.664 -12.539 1 62.66 124 LYS A O 1
ATOM 1008 N N . CYS A 1 125 ? -8.789 6.766 -10.906 1 64.38 125 CYS A N 1
ATOM 1009 C CA . CYS A 1 125 ? -8.789 5.336 -10.633 1 64.38 125 CYS A CA 1
ATOM 1010 C C . CYS A 1 125 ? -10.141 4.883 -10.094 1 64.38 125 CYS A C 1
ATOM 1012 O O . CYS A 1 125 ? -10.898 5.688 -9.547 1 64.38 125 CYS A O 1
ATOM 1014 N N . PRO A 1 126 ? -10.57 3.615 -10.516 1 61.75 126 PRO A N 1
ATOM 1015 C CA . PRO A 1 126 ? -11.891 3.174 -10.055 1 61.75 126 PRO A CA 1
ATOM 1016 C C . PRO A 1 126 ? -12.133 3.455 -8.578 1 61.75 126 PRO A C 1
ATOM 1018 O O . PRO A 1 126 ? -13.234 3.84 -8.188 1 61.75 126 PRO A O 1
ATOM 1021 N N . PHE A 1 127 ? -11.062 3.064 -7.895 1 68.69 127 PHE A N 1
ATOM 1022 C CA . PHE A 1 127 ? -11.133 3.453 -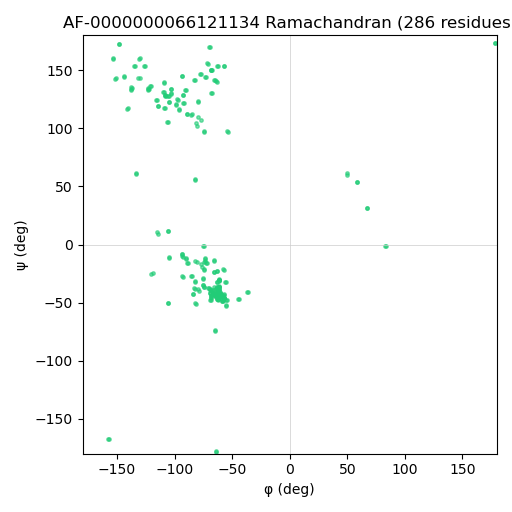6.492 1 68.69 127 PHE A CA 1
ATOM 1023 C C . PHE A 1 127 ? -10.18 4.602 -6.199 1 68.69 127 PHE A C 1
ATOM 1025 O O . PHE A 1 127 ? -8.961 4.422 -6.207 1 68.69 127 PHE A O 1
ATOM 1032 N N . HIS A 1 128 ? -10.867 5.695 -6.059 1 66 128 HIS A N 1
ATOM 1033 C CA . HIS A 1 128 ? -10.078 6.914 -5.945 1 66 128 HIS A CA 1
ATOM 1034 C C . HIS A 1 128 ? -9.797 7.258 -4.484 1 66 128 HIS A C 1
ATOM 1036 O O . HIS A 1 128 ? -8.945 8.102 -4.191 1 66 128 HIS A O 1
ATOM 1042 N N . SER A 1 129 ? -10.516 6.52 -3.723 1 77.19 129 SER A N 1
ATOM 1043 C CA . SER A 1 129 ? -10.391 6.902 -2.32 1 77.19 129 SER A CA 1
ATOM 1044 C C . SER A 1 129 ? -10.664 5.719 -1.398 1 77.19 129 SER A C 1
ATOM 1046 O O . SER A 1 129 ? -11.227 4.707 -1.826 1 77.19 129 SER A O 1
ATOM 1048 N N . SER A 1 130 ? -10.195 5.852 -0.205 1 83.38 130 SER A N 1
ATOM 1049 C CA . SER A 1 130 ? -10.539 4.883 0.832 1 83.38 130 SER A CA 1
ATOM 1050 C C . SER A 1 130 ? -12.055 4.766 0.998 1 83.38 130 SER A C 1
ATOM 1052 O O . SER A 1 130 ? -12.57 3.676 1.24 1 83.38 130 SER A O 1
ATOM 1054 N N . TYR A 1 131 ? -12.672 5.871 0.76 1 79.69 131 TYR A N 1
ATOM 1055 C CA . TYR A 1 131 ? -14.125 5.918 0.871 1 79.69 131 TYR A CA 1
ATOM 1056 C C . TYR A 1 131 ? -14.781 4.996 -0.149 1 79.69 131 TYR A C 1
ATOM 1058 O O . TYR A 1 131 ? -15.703 4.242 0.186 1 79.69 131 TYR A O 1
ATOM 1066 N N . ASP A 1 132 ? -14.281 5.035 -1.321 1 83.25 132 ASP A N 1
ATOM 1067 C CA . ASP A 1 132 ? -14.82 4.203 -2.393 1 83.25 132 ASP A CA 1
ATOM 1068 C C . ASP A 1 132 ? -14.641 2.721 -2.08 1 83.25 132 ASP A C 1
ATOM 1070 O O . ASP A 1 132 ? -15.516 1.907 -2.381 1 83.25 132 ASP A O 1
ATOM 1074 N N . ILE A 1 133 ? -13.586 2.412 -1.491 1 86.5 133 ILE A N 1
ATOM 1075 C CA . ILE A 1 133 ? -13.281 1.029 -1.136 1 86.5 133 ILE A CA 1
ATOM 1076 C C . ILE A 1 133 ? -14.25 0.557 -0.048 1 86.5 133 ILE A C 1
ATOM 1078 O O . ILE A 1 133 ? -14.828 -0.527 -0.149 1 86.5 133 ILE A O 1
ATOM 1082 N N . VAL A 1 134 ? -14.445 1.345 0.908 1 85.94 134 VAL A N 1
ATOM 1083 C CA . VAL A 1 134 ? -15.352 1.026 2.01 1 85.94 134 VAL A CA 1
ATOM 1084 C C . VAL A 1 134 ? -16.766 0.856 1.481 1 85.94 134 VAL A C 1
ATOM 1086 O O . VAL A 1 134 ? -17.469 -0.102 1.837 1 85.94 134 VAL A O 1
ATOM 1089 N N . LYS A 1 135 ? -17.156 1.759 0.703 1 85.25 135 LYS A N 1
ATOM 1090 C CA . LYS A 1 135 ? -18.5 1.696 0.122 1 85.25 135 LYS A CA 1
ATOM 1091 C C . LYS A 1 135 ? -18.703 0.396 -0.65 1 85.25 135 LYS A C 1
ATOM 1093 O O . LYS A 1 135 ? -19.766 -0.225 -0.562 1 85.25 135 LYS A O 1
ATOM 1098 N N . GLU A 1 136 ? -17.703 0.07 -1.383 1 85.12 136 GLU A N 1
ATOM 1099 C CA . GLU A 1 136 ? -17.781 -1.167 -2.154 1 85.12 136 GLU A CA 1
ATOM 1100 C C . GLU A 1 136 ? -17.922 -2.381 -1.239 1 85.12 136 GLU A C 1
ATOM 1102 O O . GLU A 1 136 ? -18.688 -3.295 -1.526 1 85.12 136 GLU A O 1
ATOM 1107 N N . ILE A 1 137 ? -17.219 -2.373 -0.165 1 85.62 137 ILE A N 1
ATOM 1108 C CA . ILE A 1 137 ? -17.266 -3.465 0.801 1 85.62 137 ILE A CA 1
ATOM 1109 C C . ILE A 1 137 ? -18.672 -3.553 1.417 1 85.62 137 ILE A C 1
ATOM 1111 O O . ILE A 1 137 ? -19.234 -4.641 1.523 1 85.62 137 ILE A O 1
ATOM 1115 N N . LEU A 1 138 ? -19.203 -2.422 1.781 1 86.56 138 LEU A N 1
ATOM 1116 C CA . LEU A 1 138 ? -20.531 -2.383 2.391 1 86.56 138 LEU A CA 1
ATOM 1117 C C . LEU A 1 138 ? -21.609 -2.811 1.394 1 86.56 138 LEU A C 1
ATOM 1119 O O . LEU A 1 138 ? -22.562 -3.492 1.761 1 86.56 138 LEU A O 1
ATOM 1123 N N . LYS A 1 139 ? -21.453 -2.354 0.234 1 85.69 139 LYS A N 1
ATOM 1124 C CA . LYS A 1 139 ? -22.391 -2.729 -0.819 1 85.69 139 LYS A CA 1
ATOM 1125 C C . LYS A 1 139 ? -22.391 -4.238 -1.045 1 85.69 139 LYS A C 1
ATOM 1127 O O . LYS A 1 139 ? -23.453 -4.852 -1.182 1 85.69 139 LYS A O 1
ATOM 1132 N N . ARG A 1 140 ? -21.281 -4.855 -1.05 1 82.5 140 ARG A N 1
ATOM 1133 C CA . ARG A 1 140 ? -21.125 -6.27 -1.37 1 82.5 140 ARG A CA 1
ATOM 1134 C C . ARG A 1 140 ? -21.516 -7.148 -0.183 1 82.5 140 ARG A C 1
ATOM 1136 O O . ARG A 1 140 ? -22.109 -8.211 -0.357 1 82.5 140 ARG A O 1
ATOM 1143 N N . TYR A 1 141 ? -21.125 -6.676 1.004 1 79.44 141 TYR A N 1
ATOM 1144 C CA . TYR A 1 141 ? -21.203 -7.598 2.131 1 79.44 141 TYR A CA 1
ATOM 1145 C C . TYR A 1 141 ? -22.156 -7.07 3.203 1 79.44 141 TYR A C 1
ATOM 1147 O O . TYR A 1 141 ? -22.484 -7.785 4.152 1 79.44 141 TYR A O 1
ATOM 1155 N N . GLY A 1 142 ? -22.375 -5.77 3.279 1 73.88 142 GLY A N 1
ATOM 1156 C CA . GLY A 1 142 ? -23.172 -5.145 4.316 1 73.88 142 GLY A CA 1
ATOM 1157 C C . GLY A 1 142 ? -24.625 -5.578 4.285 1 73.88 142 GLY A C 1
ATOM 1158 O O . GLY A 1 142 ? -25.312 -5.555 5.312 1 73.88 142 GLY A O 1
ATOM 1159 N N . GLY A 1 143 ? -25.422 -5.656 3.215 1 58.75 143 GLY A N 1
ATOM 1160 C CA . GLY A 1 143 ? -26.844 -5.938 3.201 1 58.75 143 GLY A CA 1
ATOM 1161 C C . GLY A 1 143 ? -27.172 -7.387 3.512 1 58.75 143 GLY A C 1
ATOM 1162 O O . GLY A 1 143 ? -28.344 -7.758 3.619 1 58.75 143 GLY A O 1
ATOM 1163 N N . LYS A 1 144 ? -26.391 -8.391 3.5 1 48.56 144 LYS A N 1
ATOM 1164 C CA . LYS A 1 144 ? -26.797 -9.797 3.574 1 48.56 144 LYS A CA 1
ATOM 1165 C C . LYS A 1 144 ? -27.219 -10.172 4.988 1 48.56 144 LYS A C 1
ATOM 1167 O O . LYS A 1 144 ? -27.469 -11.344 5.277 1 48.56 144 LYS A O 1
ATOM 1172 N N . GLU A 1 145 ? -27.25 -9.469 6.098 1 37.31 145 GLU A N 1
ATOM 1173 C CA . GLU A 1 145 ? -28.188 -10.031 7.07 1 37.31 145 GLU A CA 1
ATOM 1174 C C . GLU A 1 145 ? -29.641 -9.695 6.703 1 37.31 145 GLU A C 1
ATOM 1176 O O . GLU A 1 145 ? -29.906 -8.617 6.168 1 37.31 145 GLU A O 1
ATOM 1181 N N . MET B 1 1 ? 22.375 -12.531 -12.297 1 90.25 1 MET B N 1
ATOM 1182 C CA . MET B 1 1 ? 21.219 -11.875 -11.695 1 90.25 1 MET B CA 1
ATOM 1183 C C . MET B 1 1 ? 20.109 -12.883 -11.383 1 90.25 1 MET B C 1
ATOM 1185 O O . MET B 1 1 ? 19.766 -13.703 -12.227 1 90.25 1 MET B O 1
ATOM 1189 N N . LYS B 1 2 ? 19.688 -13.023 -10.102 1 97.19 2 LYS B N 1
ATOM 1190 C CA . LYS B 1 2 ? 18.656 -13.977 -9.688 1 97.19 2 LYS B CA 1
ATOM 1191 C C . LYS B 1 2 ? 17.266 -13.336 -9.703 1 97.19 2 LYS B C 1
ATOM 1193 O O . LYS B 1 2 ? 17.047 -12.312 -9.055 1 97.19 2 LYS B O 1
ATOM 1198 N N . ARG B 1 3 ? 16.453 -13.945 -10.477 1 98.19 3 ARG B N 1
ATOM 1199 C CA . ARG B 1 3 ? 15.078 -13.469 -10.594 1 98.19 3 ARG B CA 1
ATOM 1200 C C . ARG B 1 3 ? 14.148 -14.258 -9.688 1 98.19 3 ARG B C 1
ATOM 1202 O O . ARG B 1 3 ? 14.109 -15.492 -9.742 1 98.19 3 ARG B O 1
ATOM 1209 N N . VAL B 1 4 ? 13.477 -13.539 -8.883 1 98.38 4 VAL B N 1
ATOM 1210 C CA . VAL B 1 4 ? 12.516 -14.125 -7.953 1 98.38 4 VAL B CA 1
ATOM 1211 C C . VAL B 1 4 ? 11.094 -13.766 -8.391 1 98.38 4 VAL B C 1
ATOM 1213 O O . VAL B 1 4 ? 10.828 -12.633 -8.797 1 98.38 4 VAL B O 1
ATOM 1216 N N . VAL B 1 5 ? 10.219 -14.758 -8.273 1 97.5 5 VAL B N 1
ATOM 1217 C CA . VAL B 1 5 ? 8.805 -14.523 -8.57 1 97.5 5 VAL B CA 1
ATOM 1218 C C . VAL B 1 5 ? 7.953 -14.875 -7.359 1 97.5 5 VAL B C 1
ATOM 1220 O O . VAL B 1 5 ? 8.195 -15.883 -6.695 1 97.5 5 VAL B O 1
ATOM 1223 N N . ALA B 1 6 ? 7.078 -14.023 -7.062 1 96.38 6 ALA B N 1
ATOM 1224 C CA . ALA B 1 6 ? 6.016 -14.266 -6.09 1 96.38 6 ALA B CA 1
ATOM 1225 C C . ALA B 1 6 ? 4.645 -13.984 -6.695 1 96.38 6 ALA B C 1
ATOM 1227 O O . ALA B 1 6 ? 4.531 -13.242 -7.672 1 96.38 6 ALA B O 1
ATOM 1228 N N . ALA B 1 7 ? 3.707 -14.633 -6.16 1 94.88 7 ALA B N 1
ATOM 1229 C CA . ALA B 1 7 ? 2.352 -14.461 -6.676 1 94.88 7 ALA B CA 1
ATOM 1230 C C . ALA B 1 7 ? 1.349 -14.289 -5.539 1 94.88 7 ALA B C 1
ATOM 1232 O O . ALA B 1 7 ? 1.604 -14.711 -4.406 1 94.88 7 ALA B O 1
ATOM 1233 N N . GLY B 1 8 ? 0.268 -13.609 -5.852 1 93.19 8 GLY B N 1
ATOM 1234 C CA . GLY B 1 8 ? -0.782 -13.422 -4.863 1 93.19 8 GLY B CA 1
ATOM 1235 C C . GLY B 1 8 ? -1.938 -12.578 -5.375 1 93.19 8 GLY B C 1
ATOM 1236 O O . GLY B 1 8 ? -1.91 -12.102 -6.508 1 93.19 8 GLY B O 1
ATOM 1237 N N . THR B 1 9 ? -2.959 -12.492 -4.578 1 93.81 9 THR B N 1
ATOM 1238 C CA . THR B 1 9 ? -4.117 -11.664 -4.887 1 93.81 9 THR B CA 1
ATOM 1239 C C . THR B 1 9 ? -3.857 -10.211 -4.512 1 93.81 9 THR B C 1
ATOM 1241 O O . THR B 1 9 ? -4.117 -9.305 -5.305 1 93.81 9 THR B O 1
ATOM 1244 N N . PHE B 1 10 ? -3.41 -9.984 -3.309 1 94.12 10 PHE B N 1
ATOM 1245 C CA . PHE B 1 10 ? -3.059 -8.656 -2.805 1 94.12 10 PHE B CA 1
ATOM 1246 C C . PHE B 1 10 ? -4.254 -7.715 -2.883 1 94.12 10 PHE B C 1
ATOM 1248 O O . PHE B 1 10 ? -4.145 -6.613 -3.424 1 94.12 10 PHE B O 1
ATOM 1255 N N . ASP B 1 11 ? -5.336 -8.164 -2.309 1 93.5 11 ASP B N 1
ATOM 1256 C CA . ASP B 1 11 ? -6.574 -7.395 -2.393 1 93.5 11 ASP B CA 1
ATOM 1257 C C . ASP B 1 11 ? -6.434 -6.055 -1.673 1 93.5 11 ASP B C 1
ATOM 1259 O O . ASP B 1 11 ? -6.164 -5.031 -2.303 1 93.5 11 ASP B O 1
ATOM 1263 N N . ILE B 1 12 ? -6.414 -6.02 -0.412 1 92.75 12 ILE B N 1
ATOM 1264 C CA . ILE B 1 12 ? -6.078 -4.848 0.389 1 92.75 12 ILE B CA 1
ATOM 1265 C C . ILE B 1 12 ? -4.723 -5.047 1.058 1 92.75 12 ILE B C 1
ATOM 1267 O O . ILE B 1 12 ? -4.559 -5.941 1.893 1 92.75 12 ILE B O 1
ATOM 1271 N N . LEU B 1 13 ? -3.812 -4.199 0.693 1 94 13 LEU B N 1
ATOM 1272 C CA . LEU B 1 13 ? -2.443 -4.355 1.17 1 94 13 LEU B CA 1
ATOM 1273 C C . LEU B 1 13 ? -2.369 -4.168 2.682 1 94 13 LEU B C 1
ATOM 1275 O O . LEU B 1 13 ? -3.023 -3.283 3.236 1 94 13 LEU B O 1
ATOM 1279 N N . HIS B 1 14 ? -1.573 -4.934 3.324 1 92.19 14 HIS B N 1
ATOM 1280 C CA . HIS B 1 14 ? -1.298 -4.895 4.758 1 92.19 14 HIS B CA 1
ATOM 1281 C C . HIS B 1 14 ? 0.131 -5.332 5.055 1 92.19 14 HIS B C 1
ATOM 1283 O O . HIS B 1 14 ? 0.834 -5.82 4.168 1 92.19 14 HIS B O 1
ATOM 1289 N N . PRO B 1 15 ? 0.566 -5.203 6.273 1 91.69 15 PRO B N 1
ATOM 1290 C CA . PRO B 1 15 ? 1.972 -5.473 6.582 1 91.69 15 PRO B CA 1
ATOM 1291 C C . PRO B 1 15 ? 2.373 -6.914 6.285 1 91.69 15 PRO B C 1
ATOM 1293 O O . PRO B 1 15 ? 3.527 -7.18 5.938 1 91.69 15 PRO B O 1
ATOM 1296 N N . GLY B 1 16 ? 1.48 -7.805 6.387 1 90.25 16 GLY B N 1
ATOM 1297 C CA . GLY B 1 16 ? 1.77 -9.18 6.004 1 90.25 16 GLY B CA 1
ATOM 1298 C C . GLY B 1 16 ? 2.229 -9.312 4.566 1 90.25 16 GLY B C 1
ATOM 1299 O O . GLY B 1 16 ? 3.156 -10.062 4.273 1 90.25 16 GLY B O 1
ATOM 1300 N N . HIS B 1 17 ? 1.516 -8.633 3.662 1 93.5 17 HIS B N 1
ATOM 1301 C CA . HIS B 1 17 ? 1.928 -8.617 2.262 1 93.5 17 HIS B CA 1
ATOM 1302 C C . HIS B 1 17 ? 3.342 -8.062 2.111 1 93.5 17 HIS B C 1
ATOM 1304 O O . HIS B 1 17 ? 4.156 -8.633 1.38 1 93.5 17 HIS B O 1
ATOM 1310 N N . TYR B 1 18 ? 3.639 -6.965 2.805 1 94.38 18 TYR B N 1
ATOM 1311 C CA . TYR B 1 18 ? 4.941 -6.32 2.691 1 94.38 18 TYR B CA 1
ATOM 1312 C C . TYR B 1 18 ? 6.055 -7.25 3.156 1 94.38 18 TYR B C 1
ATOM 1314 O O . TYR B 1 18 ? 7.078 -7.391 2.482 1 94.38 18 TYR B O 1
ATOM 1322 N N . GLU B 1 19 ? 5.844 -7.852 4.266 1 92.88 19 GLU B N 1
ATOM 1323 C CA . GLU B 1 19 ? 6.855 -8.758 4.809 1 92.88 19 GLU B CA 1
ATOM 1324 C C . GLU B 1 19 ? 7.094 -9.938 3.877 1 92.88 19 GLU B C 1
ATOM 1326 O O . GLU B 1 19 ? 8.234 -10.367 3.684 1 92.88 19 GLU B O 1
ATOM 1331 N N . PHE B 1 20 ? 6.055 -10.445 3.357 1 92.62 20 PHE B N 1
ATOM 1332 C CA . PHE B 1 20 ? 6.137 -11.531 2.383 1 92.62 20 PHE B CA 1
ATOM 1333 C C . PHE B 1 20 ? 6.988 -11.117 1.188 1 92.62 20 PHE B C 1
ATOM 1335 O O . PHE B 1 20 ? 7.918 -11.828 0.808 1 92.62 20 PHE B O 1
ATOM 1342 N N . LEU B 1 21 ? 6.777 -9.93 0.64 1 96.56 21 LEU B N 1
ATOM 1343 C CA . LEU B 1 21 ? 7.465 -9.461 -0.558 1 96.56 21 LEU B CA 1
ATOM 1344 C C . LEU B 1 21 ? 8.898 -9.055 -0.237 1 96.56 21 LEU B C 1
ATOM 1346 O O . LEU B 1 21 ? 9.797 -9.234 -1.06 1 96.56 21 LEU B O 1
ATOM 1350 N N . LYS B 1 22 ? 9.047 -8.531 0.914 1 96.38 22 LYS B N 1
ATOM 1351 C CA . LYS B 1 22 ? 10.391 -8.211 1.378 1 96.38 22 LYS B CA 1
ATOM 1352 C C . LYS B 1 22 ? 11.258 -9.461 1.475 1 96.38 22 LYS B C 1
ATOM 1354 O O . LYS B 1 22 ? 12.406 -9.469 1.027 1 96.38 22 LYS B O 1
ATOM 1359 N N . PHE B 1 23 ? 10.672 -10.477 2.062 1 94.94 23 PHE B N 1
ATOM 1360 C CA . PHE B 1 23 ? 11.352 -11.766 2.145 1 94.94 23 PHE B CA 1
ATOM 1361 C C . PHE B 1 23 ? 11.688 -12.281 0.753 1 94.94 23 PHE B C 1
ATOM 1363 O O . PHE B 1 23 ? 12.836 -12.672 0.49 1 94.94 23 PHE B O 1
ATOM 1370 N N . ALA B 1 24 ? 10.703 -12.25 -0.133 1 97.06 24 ALA B N 1
ATOM 1371 C CA . ALA B 1 24 ? 10.914 -12.727 -1.498 1 97.06 24 ALA B CA 1
ATOM 1372 C C . ALA B 1 24 ? 12.062 -11.984 -2.168 1 97.06 24 ALA B C 1
ATOM 1374 O O . ALA B 1 24 ? 12.953 -12.602 -2.76 1 97.06 24 ALA B O 1
ATOM 1375 N N . LYS B 1 25 ? 12.055 -10.719 -2.031 1 98.12 25 LYS B N 1
ATOM 1376 C CA . LYS B 1 25 ? 13.094 -9.891 -2.629 1 98.12 25 LYS B CA 1
ATOM 1377 C C . LYS B 1 25 ? 14.469 -10.242 -2.072 1 98.12 25 LYS B C 1
ATOM 1379 O O . LYS B 1 25 ? 15.461 -10.211 -2.799 1 98.12 25 LYS B O 1
ATOM 1384 N N . SER B 1 26 ? 14.531 -10.578 -0.839 1 97.75 26 SER B N 1
ATOM 1385 C CA . SER B 1 26 ? 15.797 -10.852 -0.174 1 97.75 26 SER B CA 1
ATOM 1386 C C . SER B 1 26 ? 16.469 -12.086 -0.755 1 97.75 26 SER B C 1
ATOM 1388 O O . SER B 1 26 ? 17.672 -12.312 -0.544 1 97.75 26 SER B O 1
ATOM 1390 N N . LEU B 1 27 ? 15.766 -12.828 -1.492 1 97.38 27 LEU B N 1
ATOM 1391 C CA . LEU B 1 27 ? 16.266 -14.102 -1.986 1 97.38 27 LEU B CA 1
ATOM 1392 C C . LEU B 1 27 ? 16.969 -13.93 -3.33 1 97.38 27 LEU B C 1
ATOM 1394 O O . LEU B 1 27 ? 17.625 -14.852 -3.822 1 97.38 27 LEU B O 1
ATOM 1398 N N . GLY B 1 28 ? 16.828 -12.719 -3.992 1 98 28 GLY B N 1
ATOM 1399 C CA . GLY B 1 28 ? 17.422 -12.5 -5.301 1 98 28 GLY B CA 1
ATOM 1400 C C . GLY B 1 28 ? 17.625 -11.039 -5.629 1 98 28 GLY B C 1
ATOM 1401 O O . GLY B 1 28 ? 17.594 -10.188 -4.738 1 98 28 GLY B O 1
ATOM 1402 N N . ASP B 1 29 ? 17.922 -10.781 -6.91 1 98.12 29 ASP B N 1
ATOM 1403 C CA . ASP B 1 29 ? 18.281 -9.445 -7.359 1 98.12 29 ASP B CA 1
ATOM 1404 C C . ASP B 1 29 ? 17.062 -8.68 -7.867 1 98.12 29 ASP B C 1
ATOM 1406 O O . ASP B 1 29 ? 17.031 -7.449 -7.836 1 98.12 29 ASP B O 1
ATOM 1410 N N . GLU B 1 30 ? 16.156 -9.445 -8.32 1 98.44 30 GLU B N 1
ATOM 1411 C CA . GLU B 1 30 ? 14.938 -8.867 -8.891 1 98.44 30 GLU B CA 1
ATOM 1412 C C . GLU B 1 30 ? 13.703 -9.641 -8.438 1 98.44 30 GLU B C 1
ATOM 1414 O O . GLU B 1 30 ? 13.688 -10.875 -8.477 1 98.44 30 GLU B O 1
ATOM 1419 N N . LEU B 1 31 ? 12.727 -8.875 -8.031 1 98.69 31 LEU B N 1
ATOM 1420 C CA . LEU B 1 31 ? 11.461 -9.5 -7.668 1 98.69 31 LEU B CA 1
ATOM 1421 C C . LEU B 1 31 ? 10.352 -9.078 -8.625 1 98.69 31 LEU B C 1
ATOM 1423 O O . LEU B 1 31 ? 10.062 -7.883 -8.758 1 98.69 31 LEU B O 1
ATOM 1427 N N . ILE B 1 32 ? 9.758 -10.031 -9.312 1 98.75 32 ILE B N 1
ATOM 1428 C CA . ILE B 1 32 ? 8.562 -9.82 -10.117 1 98.75 32 ILE B CA 1
ATOM 1429 C C . ILE B 1 32 ? 7.363 -10.469 -9.43 1 98.75 32 ILE B C 1
ATOM 1431 O O . ILE B 1 32 ? 7.41 -11.641 -9.062 1 98.75 32 ILE B O 1
ATOM 1435 N N . VAL B 1 33 ? 6.359 -9.703 -9.273 1 98.5 33 VAL B N 1
ATOM 1436 C CA . VAL B 1 33 ? 5.168 -10.195 -8.594 1 98.5 33 VAL B CA 1
ATOM 1437 C C . VAL B 1 33 ? 4.035 -10.383 -9.602 1 98.5 33 VAL B C 1
ATOM 1439 O O . VAL B 1 33 ? 3.748 -9.484 -10.391 1 98.5 33 VAL B O 1
ATOM 1442 N N . ILE B 1 34 ? 3.479 -11.547 -9.562 1 97.62 34 ILE B N 1
ATOM 1443 C CA . ILE B 1 34 ? 2.316 -11.852 -10.391 1 97.62 34 ILE B CA 1
ATOM 1444 C C . ILE B 1 34 ? 1.039 -11.656 -9.57 1 97.62 34 ILE B C 1
ATOM 1446 O O . ILE B 1 34 ? 0.813 -12.352 -8.578 1 97.62 34 ILE B O 1
ATOM 1450 N N . VAL B 1 35 ? 0.245 -10.734 -9.977 1 97.12 35 VAL B N 1
ATOM 1451 C CA . VAL B 1 35 ? -1.031 -10.461 -9.32 1 97.12 35 VAL B CA 1
ATOM 1452 C C . VAL B 1 35 ? -2.143 -11.258 -10.008 1 97.12 35 VAL B C 1
ATOM 1454 O O . VAL B 1 35 ? -2.291 -11.203 -11.227 1 97.12 35 VAL B O 1
ATOM 1457 N N . ALA B 1 36 ? -2.883 -11.953 -9.211 1 95.25 36 ALA B N 1
ATOM 1458 C CA . ALA B 1 36 ? -3.943 -12.812 -9.734 1 95.25 36 ALA B CA 1
ATOM 1459 C C . ALA B 1 36 ? -5.016 -11.992 -10.438 1 95.25 36 ALA B C 1
ATOM 1461 O O . ALA B 1 36 ? -5.379 -10.906 -9.977 1 95.25 36 ALA B O 1
ATOM 1462 N N . ARG B 1 37 ? -5.473 -12.57 -11.547 1 96.31 37 ARG B N 1
ATOM 1463 C CA . ARG B 1 37 ? -6.57 -11.938 -12.273 1 96.31 37 ARG B CA 1
ATOM 1464 C C . ARG B 1 37 ? -7.863 -12 -11.469 1 96.31 37 ARG B C 1
ATOM 1466 O O . ARG B 1 37 ? -8.117 -12.977 -10.766 1 96.31 37 ARG B O 1
ATOM 1473 N N . ASP B 1 38 ? -8.742 -10.984 -11.68 1 95.31 38 ASP B N 1
ATOM 1474 C CA . ASP B 1 38 ? -10.023 -10.969 -10.984 1 95.31 38 ASP B CA 1
ATOM 1475 C C . ASP B 1 38 ? -10.797 -12.258 -11.219 1 95.31 38 ASP B C 1
ATOM 1477 O O . ASP B 1 38 ? -11.305 -12.875 -10.273 1 95.31 38 ASP B O 1
ATOM 1481 N N . LYS B 1 39 ? -10.891 -12.664 -12.43 1 94.94 39 LYS B N 1
ATOM 1482 C CA . LYS B 1 39 ? -11.633 -13.859 -12.805 1 94.94 39 LYS B CA 1
ATOM 1483 C C . LYS B 1 39 ? -11.047 -15.109 -12.148 1 94.94 39 LYS B C 1
ATOM 1485 O O . LYS B 1 39 ? -11.781 -16 -11.727 1 94.94 39 LYS B O 1
ATOM 1490 N N . THR B 1 40 ? -9.758 -15.133 -12.078 1 91.69 40 THR B N 1
ATOM 1491 C CA . THR B 1 40 ? -9.078 -16.266 -11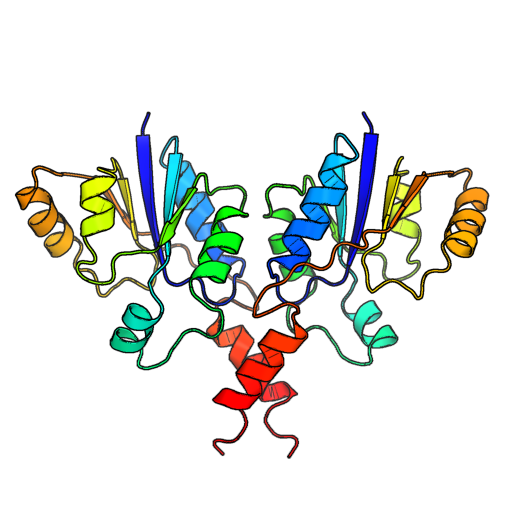.469 1 91.69 40 THR B CA 1
ATOM 1492 C C . THR B 1 40 ? -9.383 -16.344 -9.977 1 91.69 40 THR B C 1
ATOM 1494 O O . THR B 1 40 ? -9.672 -17.422 -9.453 1 91.69 40 THR B O 1
ATOM 1497 N N . VAL B 1 41 ? -9.375 -15.234 -9.289 1 91.19 41 VAL B N 1
ATOM 1498 C CA . VAL B 1 41 ? -9.656 -15.172 -7.859 1 91.19 41 VAL B CA 1
ATOM 1499 C C . VAL B 1 41 ? -11.109 -15.578 -7.602 1 91.19 41 VAL B C 1
ATOM 1501 O O . VAL B 1 41 ? -11.391 -16.328 -6.668 1 91.19 41 VAL B O 1
ATOM 1504 N N . GLU B 1 42 ? -11.922 -15.055 -8.438 1 92.06 42 GLU B N 1
ATOM 1505 C CA . GLU B 1 42 ? -13.344 -15.375 -8.312 1 92.06 42 GLU B CA 1
ATOM 1506 C C . GLU B 1 42 ? -13.578 -16.875 -8.438 1 92.06 42 GLU B C 1
ATOM 1508 O O . GLU B 1 42 ? -14.375 -17.453 -7.695 1 92.06 42 GLU B O 1
ATOM 1513 N N . LYS B 1 43 ? -12.977 -17.5 -9.344 1 89.5 43 LYS B N 1
ATOM 1514 C CA . LYS B 1 43 ? -13.125 -18.938 -9.57 1 89.5 43 LYS B CA 1
ATOM 1515 C C . LYS B 1 43 ? -12.617 -19.734 -8.375 1 89.5 43 LYS B C 1
ATOM 1517 O O . LYS B 1 43 ? -13.211 -20.75 -8 1 89.5 43 LYS B O 1
ATOM 1522 N N . ILE B 1 44 ? -11.562 -19.266 -7.809 1 84.38 44 ILE B N 1
ATOM 1523 C CA . ILE B 1 44 ? -10.891 -20.016 -6.746 1 84.38 44 ILE B CA 1
ATOM 1524 C C . ILE B 1 44 ? -11.586 -19.734 -5.41 1 84.38 44 ILE B C 1
ATOM 1526 O O . ILE B 1 44 ? -11.828 -20.656 -4.629 1 84.38 44 ILE B O 1
ATOM 1530 N N . LYS B 1 45 ? -11.93 -18.484 -5.168 1 84.19 45 LYS B N 1
ATOM 1531 C CA . LYS B 1 45 ? -12.414 -18.078 -3.846 1 84.19 45 LYS B CA 1
ATOM 1532 C C . LYS B 1 45 ? -13.922 -17.859 -3.852 1 84.19 45 LYS B C 1
ATOM 1534 O O . LYS B 1 45 ? -14.531 -17.672 -2.797 1 84.19 45 LYS B O 1
ATOM 1539 N N . GLY B 1 46 ? -14.508 -17.828 -4.98 1 86.25 46 GLY B N 1
ATOM 1540 C CA . GLY B 1 46 ? -15.953 -17.672 -5.086 1 86.25 46 GLY B CA 1
ATOM 1541 C C . GLY B 1 46 ? -16.391 -16.219 -5.016 1 86.25 46 GLY B C 1
ATOM 1542 O O . GLY B 1 46 ? -17.594 -15.93 -4.988 1 86.25 46 GLY B O 1
ATOM 1543 N N . ARG B 1 47 ? -15.445 -15.383 -4.855 1 84.5 47 ARG B N 1
ATOM 1544 C CA . ARG B 1 47 ? -15.766 -13.961 -4.797 1 84.5 47 ARG B CA 1
ATOM 1545 C C . ARG B 1 47 ? -14.672 -13.125 -5.461 1 84.5 47 ARG B C 1
ATOM 1547 O O . ARG B 1 47 ? -13.492 -13.461 -5.371 1 84.5 47 ARG B O 1
ATOM 1554 N N . LYS B 1 48 ? -15.141 -12.117 -6.07 1 89.5 48 LYS B N 1
ATOM 1555 C CA . LYS B 1 48 ? -14.195 -11.188 -6.699 1 89.5 48 LYS B CA 1
ATOM 1556 C C . LYS B 1 48 ? -13.461 -10.359 -5.656 1 89.5 48 LYS B C 1
ATOM 1558 O O . LYS B 1 48 ? -14.039 -9.984 -4.629 1 89.5 48 LYS B O 1
ATOM 1563 N N . PRO B 1 49 ? -12.234 -10.07 -5.895 1 92 49 PRO B N 1
ATOM 1564 C CA . PRO B 1 49 ? -11.547 -9.125 -5.016 1 92 49 PRO B CA 1
ATOM 1565 C C . PRO B 1 49 ? -12.25 -7.773 -4.938 1 92 49 PRO B C 1
ATOM 1567 O O . PRO B 1 49 ? -12.977 -7.398 -5.863 1 92 49 PRO B O 1
ATOM 1570 N N . ILE B 1 50 ? -12.062 -7.145 -3.914 1 91.25 50 ILE B N 1
ATOM 1571 C CA . ILE B 1 50 ? -12.656 -5.828 -3.701 1 91.25 50 ILE B CA 1
ATOM 1572 C C . ILE B 1 50 ? -12.023 -4.812 -4.648 1 91.25 50 ILE B C 1
ATOM 1574 O O . ILE B 1 50 ? -12.719 -4.023 -5.285 1 91.25 50 ILE B O 1
ATOM 1578 N N . ILE B 1 51 ? -10.703 -4.832 -4.695 1 92.5 51 ILE B N 1
ATOM 1579 C CA . ILE B 1 51 ? -9.938 -3.908 -5.527 1 92.5 51 ILE B CA 1
ATOM 1580 C C . ILE B 1 51 ? -9.703 -4.527 -6.902 1 92.5 51 ILE B C 1
ATOM 1582 O O . ILE B 1 51 ? -9.289 -5.688 -7.008 1 92.5 51 ILE B O 1
ATOM 1586 N N . PRO B 1 52 ? -9.938 -3.777 -7.961 1 93.38 52 PRO B N 1
ATOM 1587 C CA . PR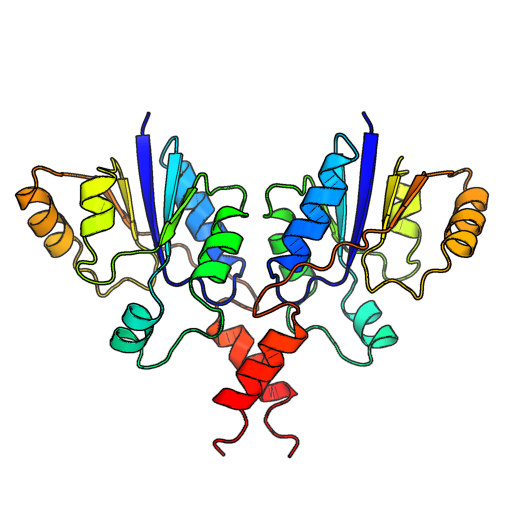O B 1 52 ? -9.719 -4.309 -9.312 1 93.38 52 PRO B CA 1
ATOM 1588 C C . PRO B 1 52 ? -8.266 -4.688 -9.57 1 93.38 52 PRO B C 1
ATOM 1590 O O . PRO B 1 52 ? -7.355 -4.074 -9.008 1 93.38 52 PRO B O 1
ATOM 1593 N N . GLU B 1 53 ? -8.102 -5.645 -10.5 1 96.06 53 GLU B N 1
ATOM 1594 C CA . GLU B 1 53 ? -6.797 -6.273 -10.711 1 96.06 53 GLU B CA 1
ATOM 1595 C C . GLU B 1 53 ? -5.754 -5.254 -11.148 1 96.06 53 GLU B C 1
ATOM 1597 O O . GLU B 1 53 ? -4.594 -5.328 -10.734 1 96.06 53 GLU B O 1
ATOM 1602 N N . GLU B 1 54 ? -6.094 -4.23 -11.984 1 95.25 54 GLU B N 1
ATOM 1603 C CA . GLU B 1 54 ? -5.117 -3.25 -12.445 1 95.25 54 GLU B CA 1
ATOM 1604 C C . GLU B 1 54 ? -4.637 -2.365 -11.297 1 95.25 54 GLU B C 1
ATOM 1606 O O . GLU B 1 54 ? -3.453 -2.021 -11.227 1 95.25 54 GLU B O 1
ATOM 1611 N N . GLN B 1 55 ? -5.516 -2.039 -10.492 1 94.31 55 GLN B N 1
ATOM 1612 C CA . GLN B 1 55 ? -5.16 -1.226 -9.328 1 94.31 55 GLN B CA 1
ATOM 1613 C C . GLN B 1 55 ? -4.324 -2.023 -8.336 1 94.31 55 GLN B C 1
ATOM 1615 O O . GLN B 1 55 ? -3.383 -1.495 -7.742 1 94.31 55 GLN B O 1
ATOM 1620 N N . ARG B 1 56 ? -4.707 -3.238 -8.133 1 96.12 56 ARG B N 1
ATOM 1621 C CA . ARG B 1 56 ? -3.896 -4.098 -7.281 1 96.12 56 ARG B CA 1
ATOM 1622 C C . ARG B 1 56 ? -2.471 -4.207 -7.812 1 96.12 56 ARG B C 1
ATOM 1624 O O . ARG B 1 56 ? -1.508 -4.059 -7.055 1 96.12 56 ARG B O 1
ATOM 1631 N N . ARG B 1 57 ? -2.373 -4.414 -9.086 1 97.5 57 ARG B N 1
ATOM 1632 C CA . ARG B 1 57 ? -1.062 -4.504 -9.727 1 97.5 57 ARG B CA 1
ATOM 1633 C C . ARG B 1 57 ? -0.255 -3.23 -9.492 1 97.5 57 ARG B C 1
ATOM 1635 O O . ARG B 1 57 ? 0.917 -3.295 -9.109 1 97.5 57 ARG B O 1
ATOM 1642 N N . ALA B 1 58 ? -0.876 -2.109 -9.719 1 96.31 58 ALA B N 1
ATOM 1643 C CA . ALA B 1 58 ? -0.208 -0.818 -9.578 1 96.31 58 ALA B CA 1
ATOM 1644 C C . ALA B 1 58 ? 0.286 -0.616 -8.148 1 96.31 58 ALA B C 1
ATOM 1646 O O . ALA B 1 58 ? 1.421 -0.182 -7.93 1 96.31 58 ALA B O 1
ATOM 1647 N N . MET B 1 59 ? -0.493 -0.959 -7.184 1 96.88 59 MET B N 1
ATOM 1648 C CA . MET B 1 59 ? -0.143 -0.718 -5.789 1 96.88 59 MET B CA 1
ATOM 1649 C C . MET B 1 59 ? 0.927 -1.697 -5.316 1 96.88 59 MET B C 1
ATOM 1651 O O . MET B 1 59 ? 1.78 -1.347 -4.5 1 96.88 59 MET B O 1
ATOM 1655 N N . VAL B 1 60 ? 0.86 -2.904 -5.77 1 98.25 60 VAL B N 1
ATOM 1656 C CA . VAL B 1 60 ? 1.907 -3.871 -5.453 1 98.25 60 VAL B CA 1
ATOM 1657 C C . VAL B 1 60 ? 3.246 -3.379 -6 1 98.25 60 VAL B C 1
ATOM 1659 O O . VAL B 1 60 ? 4.262 -3.43 -5.305 1 98.25 60 VAL B O 1
ATOM 1662 N N . GLU B 1 61 ? 3.26 -2.873 -7.207 1 98.5 61 GLU B N 1
ATOM 1663 C CA . GLU B 1 61 ? 4.484 -2.391 -7.836 1 98.5 61 GLU B CA 1
ATOM 1664 C C . GLU B 1 61 ? 5.043 -1.175 -7.102 1 98.5 61 GLU B C 1
ATOM 1666 O O . GLU B 1 61 ? 6.242 -0.903 -7.16 1 98.5 61 GLU B O 1
ATOM 1671 N N . ALA B 1 62 ? 4.18 -0.523 -6.426 1 98.06 62 ALA B N 1
ATOM 1672 C CA . ALA B 1 62 ? 4.547 0.694 -5.707 1 98.06 62 ALA B CA 1
ATOM 1673 C C . ALA B 1 62 ? 5.359 0.368 -4.457 1 98.06 62 ALA B C 1
ATOM 1675 O O . ALA B 1 62 ? 5.977 1.254 -3.861 1 98.06 62 ALA B O 1
ATOM 1676 N N . LEU B 1 63 ? 5.391 -0.839 -4.02 1 98.62 63 LEU B N 1
ATOM 1677 C CA . LEU B 1 63 ? 6.086 -1.245 -2.803 1 98.62 63 LEU B CA 1
ATOM 1678 C C . LEU B 1 63 ? 7.586 -1.347 -3.045 1 98.62 63 LEU B C 1
ATOM 1680 O O . LEU B 1 63 ? 8.023 -1.814 -4.102 1 98.62 63 LEU B O 1
ATOM 1684 N N . LYS B 1 64 ? 8.422 -1.062 -2.117 1 98.62 64 LYS B N 1
ATOM 1685 C CA . LYS B 1 64 ? 9.875 -0.949 -2.213 1 98.62 64 LYS B CA 1
ATOM 1686 C C . LYS B 1 64 ? 10.5 -2.262 -2.678 1 98.62 64 LYS B C 1
ATOM 1688 O O . LYS B 1 64 ? 11.391 -2.264 -3.529 1 98.62 64 LYS B O 1
ATOM 1693 N N . PRO B 1 65 ? 10.047 -3.4 -2.164 1 98.44 65 PRO B N 1
ATOM 1694 C CA . PRO B 1 65 ? 10.734 -4.637 -2.541 1 98.44 65 PRO B CA 1
ATOM 1695 C C . PRO B 1 65 ? 10.422 -5.07 -3.975 1 98.44 65 PRO B C 1
ATOM 1697 O O . PRO B 1 65 ? 11.117 -5.93 -4.523 1 98.44 65 PRO B O 1
ATOM 1700 N N . VAL B 1 66 ? 9.453 -4.488 -4.625 1 98.81 66 VAL B N 1
ATOM 1701 C CA . VAL B 1 66 ? 8.938 -5.023 -5.883 1 98.81 66 VAL B CA 1
ATOM 1702 C C . VAL B 1 66 ? 9.555 -4.27 -7.055 1 98.81 66 VAL B C 1
ATOM 1704 O O . VAL B 1 66 ? 9.383 -3.057 -7.184 1 98.81 66 VAL B O 1
ATOM 1707 N N . ASP B 1 67 ? 10.219 -4.992 -7.887 1 98.69 67 ASP B N 1
ATOM 1708 C CA . ASP B 1 67 ? 10.805 -4.363 -9.062 1 98.69 67 ASP B CA 1
ATOM 1709 C C . ASP B 1 67 ? 9.773 -4.223 -10.18 1 98.69 67 ASP B C 1
ATOM 1711 O O . ASP B 1 67 ? 9.766 -3.223 -10.906 1 98.69 67 ASP B O 1
ATOM 1715 N N . LYS B 1 68 ? 8.953 -5.215 -10.289 1 98.56 68 LYS B N 1
ATOM 1716 C CA . LYS B 1 68 ? 7.902 -5.211 -11.305 1 98.56 68 LYS B CA 1
ATOM 1717 C C . LYS B 1 68 ? 6.695 -6.027 -10.859 1 98.56 68 LYS B C 1
ATOM 1719 O O . LYS B 1 68 ? 6.852 -7.062 -10.203 1 98.56 68 LYS B O 1
ATOM 1724 N N . ALA B 1 69 ? 5.535 -5.613 -11.156 1 98.69 69 ALA B N 1
ATOM 1725 C CA . ALA B 1 69 ? 4.297 -6.359 -10.945 1 98.69 69 ALA B CA 1
ATOM 1726 C C . ALA B 1 69 ? 3.541 -6.551 -12.258 1 98.69 69 ALA B C 1
ATOM 1728 O O . ALA B 1 69 ? 3.395 -5.609 -13.039 1 98.69 69 ALA B O 1
ATOM 1729 N N . ILE B 1 70 ? 3.107 -7.73 -12.484 1 98.44 70 ILE B N 1
ATOM 1730 C CA . ILE B 1 70 ? 2.361 -8.031 -13.695 1 98.44 70 ILE B CA 1
ATOM 1731 C C . ILE B 1 70 ? 1.085 -8.797 -13.344 1 98.44 70 ILE B C 1
ATOM 1733 O O . ILE B 1 70 ? 0.972 -9.359 -12.25 1 98.44 70 ILE B O 1
ATOM 1737 N N . LEU B 1 71 ? 0.182 -8.727 -14.281 1 97.75 71 LEU B N 1
ATOM 1738 C CA . LEU B 1 71 ? -1.025 -9.523 -14.117 1 97.75 71 LEU B CA 1
ATOM 1739 C C . LEU B 1 71 ? -0.793 -10.961 -14.57 1 97.75 71 LEU B C 1
ATOM 1741 O O . LEU B 1 71 ? -0.08 -11.195 -15.547 1 97.75 71 LEU B O 1
ATOM 1745 N N . GLY B 1 72 ? -1.38 -11.836 -13.812 1 95.94 72 GLY B N 1
ATOM 1746 C CA . GLY B 1 72 ? -1.323 -13.227 -14.227 1 95.94 72 GLY B CA 1
ATOM 1747 C C . GLY B 1 72 ? -2.043 -13.492 -15.539 1 95.94 72 GLY B C 1
ATOM 1748 O O . GLY B 1 72 ? -2.414 -12.555 -16.25 1 95.94 72 GLY B O 1
ATOM 1749 N N . SER B 1 73 ? -2.039 -14.727 -15.898 1 94.19 73 SER B N 1
ATOM 1750 C CA . SER B 1 73 ? -2.689 -15.148 -17.141 1 94.19 73 SER B CA 1
ATOM 1751 C C . SER B 1 73 ? -4.121 -15.602 -16.875 1 94.19 73 SER B C 1
ATOM 1753 O O . SER B 1 73 ? -4.414 -16.172 -15.828 1 94.19 73 SER B O 1
ATOM 1755 N N . LEU B 1 74 ? -4.988 -15.336 -17.812 1 92.38 74 LEU B N 1
ATOM 1756 C CA . LEU B 1 74 ? -6.375 -15.789 -17.719 1 92.38 74 LEU B CA 1
ATOM 1757 C C . LEU B 1 74 ? -6.5 -17.234 -18.172 1 92.38 74 LEU B C 1
ATOM 1759 O O . LEU B 1 74 ? -7.512 -17.891 -17.891 1 92.38 74 LEU B O 1
ATOM 1763 N N . ASN B 1 75 ? -5.535 -17.75 -18.797 1 88.75 75 ASN B N 1
ATOM 1764 C CA . ASN B 1 75 ? -5.605 -19.062 -19.438 1 88.75 75 ASN B CA 1
ATOM 1765 C C . ASN B 1 75 ? -4.836 -20.125 -18.641 1 88.75 75 ASN B C 1
ATOM 1767 O O . ASN B 1 75 ? -5.34 -21.219 -18.406 1 88.75 75 ASN B O 1
ATOM 1771 N N . ASN B 1 76 ? -3.594 -19.766 -18.312 1 87.69 76 ASN B N 1
ATOM 1772 C CA . ASN B 1 76 ? -2.682 -20.703 -17.672 1 87.69 76 ASN B CA 1
ATOM 1773 C C . ASN B 1 76 ? -1.835 -20.031 -16.609 1 87.69 76 ASN B C 1
ATOM 1775 O O . ASN B 1 76 ? -1.042 -19.141 -16.906 1 87.69 76 ASN B O 1
ATOM 1779 N N . LYS B 1 77 ? -2.027 -20.484 -15.375 1 85.06 77 LYS B N 1
ATOM 1780 C CA . LYS B 1 77 ? -1.33 -19.922 -14.227 1 85.06 77 LYS B CA 1
ATOM 1781 C C . LYS B 1 77 ? 0.183 -20 -14.406 1 85.06 77 LYS B C 1
ATOM 1783 O O . LYS B 1 77 ? 0.927 -19.219 -13.812 1 85.06 77 LYS B O 1
ATOM 1788 N N . LEU B 1 78 ? 0.654 -20.891 -15.25 1 90.19 78 LEU B N 1
ATOM 1789 C CA . LEU B 1 78 ? 2.084 -21.109 -15.438 1 90.19 78 LEU B CA 1
ATOM 1790 C C . LEU B 1 78 ? 2.645 -20.188 -16.516 1 90.19 78 LEU B C 1
ATOM 1792 O O . LEU B 1 78 ? 3.861 -20.016 -16.609 1 90.19 78 LEU B O 1
ATOM 1796 N N . GLU B 1 79 ? 1.822 -19.625 -17.281 1 93.81 79 GLU B N 1
ATOM 1797 C CA . GLU B 1 79 ? 2.242 -18.844 -18.438 1 93.81 79 GLU B CA 1
ATOM 1798 C C . GLU B 1 79 ? 3.217 -17.75 -18.047 1 93.81 79 GLU B C 1
ATOM 1800 O O . GLU B 1 79 ? 4.309 -17.641 -18.609 1 93.81 79 GLU B O 1
ATOM 1805 N N . PRO B 1 80 ? 2.781 -16.953 -17.047 1 94.69 80 PRO B N 1
ATOM 1806 C CA . PRO B 1 80 ? 3.732 -15.906 -16.688 1 94.69 80 PRO B CA 1
ATOM 1807 C C . PRO B 1 80 ? 5.047 -16.469 -16.141 1 94.69 80 PRO B C 1
ATOM 1809 O O . PRO B 1 80 ? 6.105 -15.859 -16.328 1 94.69 80 PRO B O 1
ATOM 1812 N N . ILE B 1 81 ? 5.035 -17.547 -15.492 1 94.12 81 ILE B N 1
ATOM 1813 C CA . ILE B 1 81 ? 6.23 -18.156 -14.922 1 94.12 81 ILE B CA 1
ATOM 1814 C C . ILE B 1 81 ? 7.137 -18.656 -16.031 1 94.12 81 ILE B C 1
ATOM 1816 O O . ILE B 1 81 ? 8.359 -18.484 -15.984 1 94.12 81 ILE B O 1
ATOM 1820 N N . ILE B 1 82 ? 6.52 -19.281 -17 1 94 82 ILE B N 1
ATOM 1821 C CA . ILE B 1 82 ? 7.25 -19.828 -18.141 1 94 82 ILE B CA 1
ATOM 1822 C C . ILE B 1 82 ? 7.922 -18.688 -18.906 1 94 82 ILE B C 1
ATOM 1824 O O . ILE B 1 82 ? 9.062 -18.828 -19.359 1 94 82 ILE B O 1
ATOM 1828 N N . GLU B 1 83 ? 7.234 -17.609 -19.016 1 95.19 83 GLU B N 1
ATOM 1829 C CA . GLU B 1 83 ? 7.746 -16.438 -19.734 1 95.19 83 GLU B CA 1
ATOM 1830 C C . GLU B 1 83 ? 8.883 -15.773 -18.984 1 95.19 83 GLU B C 1
ATOM 1832 O O . GLU B 1 83 ? 9.875 -15.359 -19.578 1 95.19 83 GLU B O 1
ATOM 1837 N N . LEU B 1 84 ? 8.766 -15.75 -17.688 1 95.88 84 LEU B N 1
ATOM 1838 C CA . LEU B 1 84 ? 9.711 -15.008 -16.875 1 95.88 84 LEU B CA 1
ATOM 1839 C C . LEU B 1 84 ? 10.945 -15.844 -16.562 1 95.88 84 LEU B C 1
ATOM 1841 O O . LEU B 1 84 ? 12.016 -15.305 -16.281 1 95.88 84 LEU B O 1
ATOM 1845 N N . LYS B 1 85 ? 10.781 -17.172 -16.547 1 95.56 85 LYS B N 1
ATOM 1846 C CA . LYS B 1 85 ? 11.867 -18.109 -16.266 1 95.56 85 LYS B CA 1
ATOM 1847 C C . LYS B 1 85 ? 12.617 -17.719 -15 1 95.56 85 LYS B C 1
ATOM 1849 O O . LYS B 1 85 ? 13.828 -17.516 -15.023 1 95.56 85 LYS B O 1
ATOM 1854 N N . PRO B 1 86 ? 11.938 -17.703 -13.914 1 96.81 86 PRO B N 1
ATOM 1855 C CA . PRO B 1 86 ? 12.57 -17.281 -12.664 1 96.81 86 PRO B CA 1
ATOM 1856 C C . PRO B 1 86 ? 13.555 -18.312 -12.125 1 96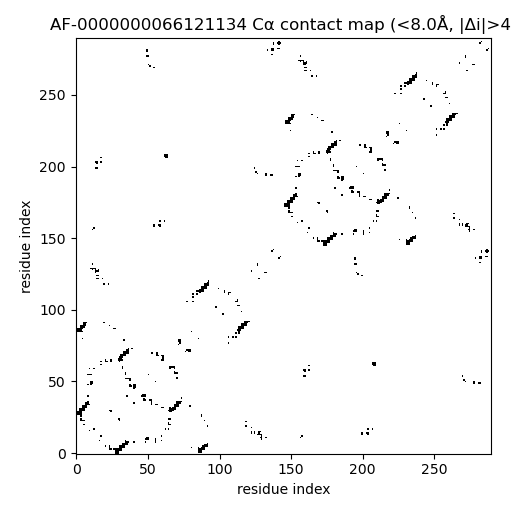.81 86 PRO B C 1
ATOM 1858 O O . PRO B 1 86 ? 13.469 -19.5 -12.477 1 96.81 86 PRO B O 1
ATOM 1861 N N . ASP B 1 87 ? 14.484 -17.859 -11.344 1 97.25 87 ASP B N 1
ATOM 1862 C CA . ASP B 1 87 ? 15.406 -18.734 -10.625 1 97.25 87 ASP B CA 1
ATOM 1863 C C . ASP B 1 87 ? 14.758 -19.266 -9.344 1 97.25 87 ASP B C 1
ATOM 1865 O O . ASP B 1 87 ? 15.062 -20.375 -8.906 1 97.25 87 ASP B O 1
ATOM 1869 N N . ILE B 1 88 ? 13.883 -18.453 -8.742 1 97.31 88 ILE B N 1
ATOM 1870 C CA . ILE B 1 88 ? 13.266 -18.766 -7.465 1 97.31 88 ILE B CA 1
ATOM 1871 C C . ILE B 1 88 ? 11.781 -18.406 -7.496 1 97.31 88 ILE B C 1
ATOM 1873 O O . ILE B 1 88 ? 11.406 -17.344 -8.008 1 97.31 88 ILE B O 1
ATOM 1877 N N . ILE B 1 89 ? 10.969 -19.281 -6.996 1 95.81 89 ILE B N 1
ATOM 1878 C CA . ILE B 1 89 ? 9.547 -19.031 -6.793 1 95.81 89 ILE B CA 1
ATOM 1879 C C . ILE B 1 89 ? 9.227 -19.078 -5.305 1 95.81 89 ILE B C 1
ATOM 1881 O O . ILE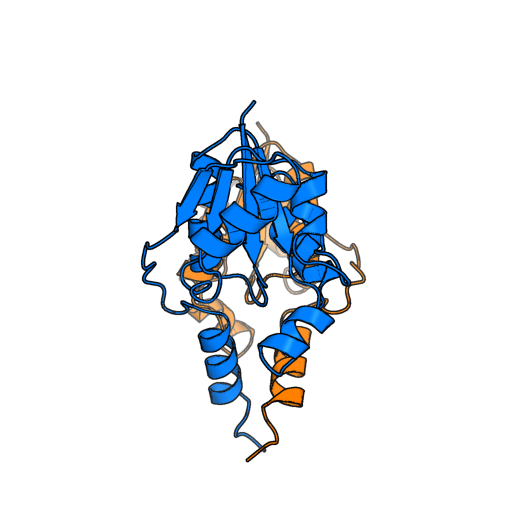 B 1 89 ? 9.539 -20.047 -4.621 1 95.81 89 ILE B O 1
ATOM 1885 N N . VAL B 1 90 ? 8.656 -18 -4.844 1 94.62 90 VAL B N 1
ATOM 1886 C CA . VAL B 1 90 ? 8.281 -17.938 -3.434 1 94.62 90 VAL B CA 1
ATOM 1887 C C . VAL B 1 90 ? 6.773 -18.094 -3.287 1 94.62 90 VAL B C 1
ATOM 1889 O O . VAL B 1 90 ? 5.996 -17.375 -3.912 1 94.62 90 VAL B O 1
ATOM 1892 N N . LEU B 1 91 ? 6.367 -19 -2.467 1 89 91 LEU B N 1
ATOM 1893 C CA . LEU B 1 91 ? 4.957 -19.25 -2.217 1 89 91 LEU B CA 1
ATOM 1894 C C . LEU B 1 91 ? 4.52 -18.656 -0.88 1 89 91 LEU B C 1
ATOM 1896 O O . LEU B 1 91 ? 5.25 -18.75 0.11 1 89 91 LEU B O 1
ATOM 1900 N N . GLY B 1 92 ? 3.393 -17.969 -0.919 1 80.88 92 GLY B N 1
ATOM 1901 C CA . GLY B 1 92 ? 2.848 -17.406 0.3 1 80.88 92 GLY B CA 1
ATOM 1902 C C . GLY B 1 92 ? 2.32 -18.438 1.267 1 80.88 92 GLY B C 1
ATOM 1903 O O . GLY B 1 92 ? 2.24 -19.625 0.929 1 80.88 92 GLY B O 1
ATOM 1904 N N . PRO B 1 93 ? 2.002 -17.984 2.488 1 67.56 93 PRO B N 1
ATOM 1905 C CA . PRO B 1 93 ? 1.549 -18.891 3.541 1 67.56 93 PRO B CA 1
ATOM 1906 C C . PRO B 1 93 ? 0.251 -19.609 3.18 1 67.56 93 PRO B C 1
ATOM 1908 O O . PRO B 1 93 ? 0.03 -20.75 3.607 1 67.56 93 PRO B O 1
ATOM 1911 N N . ASP B 1 94 ? -0.518 -18.953 2.432 1 61.16 94 ASP B N 1
ATOM 1912 C CA . ASP B 1 94 ? -1.844 -19.516 2.176 1 61.16 94 ASP B CA 1
ATOM 1913 C C . ASP B 1 94 ? -1.855 -20.344 0.894 1 61.16 94 ASP B C 1
ATOM 1915 O O . ASP B 1 94 ? -2.879 -20.922 0.538 1 61.16 94 ASP B O 1
ATOM 1919 N N . GLN B 1 95 ? -0.865 -20.281 0.248 1 61.41 95 GLN B N 1
ATOM 1920 C CA . GLN B 1 95 ? -0.824 -21.031 -1.009 1 61.41 95 GLN B CA 1
ATOM 1921 C C . GLN B 1 95 ? -0.462 -22.484 -0.775 1 61.41 95 GLN B C 1
ATOM 1923 O O . GLN B 1 95 ? 0.587 -22.953 -1.226 1 61.41 95 GLN B O 1
ATOM 1928 N N . ARG B 1 96 ? -1.309 -23 0.067 1 56.19 96 ARG B N 1
ATOM 1929 C CA . ARG B 1 96 ? -1.102 -24.406 0.441 1 56.19 96 ARG B CA 1
ATOM 1930 C C . ARG B 1 96 ? -1.585 -25.344 -0.659 1 56.19 96 ARG B C 1
ATOM 1932 O O . ARG B 1 96 ? -1.304 -26.531 -0.625 1 56.19 96 ARG B O 1
ATOM 1939 N N . THR B 1 97 ? -2.414 -24.656 -1.509 1 52.88 97 THR B N 1
ATOM 1940 C CA . THR B 1 97 ? -3.031 -25.547 -2.484 1 52.88 97 THR B CA 1
ATOM 1941 C C . THR B 1 97 ? -2.023 -25.953 -3.551 1 52.88 97 THR B C 1
ATOM 1943 O O . THR B 1 97 ? -2.275 -26.891 -4.324 1 52.88 97 THR B O 1
ATOM 1946 N N . PHE B 1 98 ? -0.949 -25.078 -3.676 1 56.88 98 PHE B N 1
ATOM 1947 C CA . PHE B 1 98 ? -0.014 -25.547 -4.695 1 56.88 98 PHE B CA 1
ATOM 1948 C C . PHE B 1 98 ? 0.916 -26.609 -4.129 1 56.88 98 PHE B C 1
ATOM 1950 O O . PHE B 1 98 ? 1.591 -26.391 -3.123 1 56.88 98 PHE B O 1
ATOM 1957 N N . ASP B 1 99 ? 0.626 -27.844 -4.504 1 66.5 99 ASP B N 1
ATOM 1958 C CA . ASP B 1 99 ? 1.598 -28.922 -4.301 1 66.5 99 ASP B CA 1
ATOM 1959 C C . ASP B 1 99 ? 2.939 -28.578 -4.941 1 66.5 99 ASP B C 1
ATOM 1961 O O . ASP B 1 99 ? 3.037 -28.453 -6.168 1 66.5 99 ASP B O 1
ATOM 1965 N N . GLU B 1 100 ? 3.818 -28.094 -4.148 1 78.38 100 GLU B N 1
ATOM 1966 C CA . GLU B 1 100 ? 5.16 -27.766 -4.605 1 78.38 100 GLU B CA 1
ATOM 1967 C C . GLU B 1 100 ? 5.668 -28.766 -5.633 1 78.38 100 GLU B C 1
ATOM 1969 O O . GLU B 1 100 ? 6.262 -28.391 -6.641 1 78.38 100 GLU B O 1
ATOM 1974 N N . GLU B 1 101 ? 5.379 -29.984 -5.379 1 80.94 101 GLU B N 1
ATOM 1975 C CA . GLU B 1 101 ? 5.867 -31.047 -6.254 1 80.94 101 GLU B CA 1
ATOM 1976 C C . GLU B 1 101 ? 5.18 -31 -7.613 1 80.94 101 GLU B C 1
ATOM 1978 O O . GLU B 1 101 ? 5.816 -31.234 -8.641 1 80.94 101 GLU B O 1
ATOM 1983 N N . GLU B 1 102 ? 3.953 -30.703 -7.523 1 82.69 102 GLU B N 1
ATOM 1984 C CA . GLU B 1 102 ? 3.205 -30.609 -8.773 1 82.69 102 GLU B CA 1
ATOM 1985 C C . GLU B 1 102 ? 3.699 -29.438 -9.617 1 82.69 102 GLU B C 1
ATOM 1987 O O . GLU B 1 102 ? 3.844 -29.547 -10.836 1 82.69 102 GLU B O 1
ATOM 1992 N N . LEU B 1 103 ? 3.947 -28.391 -8.945 1 84.88 103 LEU B N 1
ATOM 1993 C CA . LEU B 1 103 ? 4.461 -27.203 -9.633 1 84.88 103 LEU B CA 1
ATOM 1994 C C . LEU B 1 103 ? 5.816 -27.5 -10.273 1 84.88 103 LEU B C 1
ATOM 1996 O O . LEU B 1 103 ? 6.043 -27.156 -11.438 1 84.88 103 LEU B O 1
ATOM 2000 N N . LYS B 1 104 ? 6.668 -28.172 -9.594 1 87.19 104 LYS B N 1
ATOM 2001 C CA . LYS B 1 104 ? 7.988 -28.531 -10.094 1 87.19 104 LYS B CA 1
ATOM 2002 C C . LYS B 1 104 ? 7.883 -29.438 -11.32 1 87.19 104 LYS B C 1
ATOM 2004 O O . LYS B 1 104 ? 8.602 -29.25 -12.305 1 87.19 104 LYS B O 1
ATOM 2009 N N . ARG B 1 105 ? 7 -30.344 -11.203 1 88.25 105 ARG B N 1
ATOM 2010 C CA . ARG B 1 105 ? 6.809 -31.297 -12.297 1 88.25 105 ARG B CA 1
ATOM 2011 C C . ARG B 1 105 ? 6.324 -30.594 -13.555 1 88.25 105 ARG B C 1
ATOM 2013 O O . ARG B 1 105 ? 6.809 -30.875 -14.656 1 88.25 105 ARG B O 1
ATOM 2020 N N . GLU B 1 106 ? 5.395 -29.703 -13.352 1 88.88 106 GLU B N 1
ATOM 2021 C CA . GLU B 1 106 ? 4.824 -28.984 -14.484 1 88.88 106 GLU B CA 1
ATOM 2022 C C . GLU B 1 106 ? 5.863 -28.078 -15.148 1 88.88 106 GLU B C 1
ATOM 2024 O O . GLU B 1 106 ? 5.922 -28 -16.375 1 88.88 106 GLU B O 1
ATOM 2029 N N . LEU B 1 107 ? 6.684 -27.516 -14.336 1 91.88 107 LEU B N 1
ATOM 2030 C CA . LEU B 1 107 ? 7.684 -26.594 -14.859 1 91.88 107 LEU B CA 1
ATOM 2031 C C . LEU B 1 107 ? 8.812 -27.359 -15.555 1 91.88 107 LEU B C 1
ATOM 2033 O O . LEU B 1 107 ? 9.43 -26.828 -16.484 1 91.88 107 LEU B O 1
ATOM 2037 N N . LYS B 1 108 ? 9.039 -28.547 -15.094 1 91.44 108 LYS B N 1
ATOM 2038 C CA . LYS B 1 108 ? 10.07 -29.391 -15.703 1 91.44 108 LYS B CA 1
ATOM 2039 C C . LYS B 1 108 ? 9.75 -29.672 -17.172 1 91.44 108 LYS B C 1
ATOM 2041 O O . LYS B 1 108 ? 10.656 -29.797 -18 1 91.44 108 LYS B O 1
ATOM 2046 N N . LYS B 1 109 ? 8.484 -29.719 -17.438 1 92.12 109 LYS B N 1
ATOM 2047 C CA . LYS B 1 109 ? 8.047 -29.953 -18.812 1 92.12 109 LYS B CA 1
ATOM 2048 C C . LYS B 1 109 ? 8.5 -28.828 -19.734 1 92.12 109 LYS B C 1
ATOM 2050 O O . LYS B 1 109 ? 8.602 -29.016 -20.938 1 92.12 109 LYS B O 1
ATOM 2055 N N . TYR B 1 110 ? 8.742 -27.75 -19.188 1 92.5 110 TYR B N 1
ATOM 2056 C CA . TYR B 1 110 ? 9.188 -26.594 -19.953 1 92.5 110 TYR B CA 1
ATOM 2057 C C . TYR B 1 110 ? 10.672 -26.328 -19.734 1 92.5 110 TYR B C 1
ATOM 2059 O O . TYR B 1 110 ? 11.156 -25.219 -19.984 1 92.5 110 TYR B O 1
ATOM 2067 N N . ASP B 1 111 ? 11.352 -27.266 -19.125 1 92.12 111 ASP B N 1
ATOM 2068 C CA . ASP B 1 111 ? 12.789 -27.219 -18.859 1 92.12 111 ASP B CA 1
ATOM 2069 C C . ASP B 1 111 ? 13.117 -26.125 -17.844 1 92.12 111 ASP B C 1
ATOM 2071 O O . ASP B 1 111 ? 14.109 -25.406 -17.984 1 92.12 111 ASP B O 1
ATOM 2075 N N . LEU B 1 112 ? 12.188 -25.922 -17 1 93 112 LEU B N 1
ATOM 2076 C CA . LEU B 1 112 ? 12.391 -24.984 -15.906 1 93 112 LEU B CA 1
ATOM 2077 C C . LEU B 1 112 ? 12.508 -25.719 -14.57 1 93 112 LEU B C 1
ATOM 2079 O O . LEU B 1 112 ? 11.758 -26.656 -14.305 1 93 112 LEU B O 1
ATOM 2083 N N . SER B 1 113 ? 13.555 -25.344 -13.82 1 92.31 113 SER B N 1
ATOM 2084 C CA . SER B 1 113 ? 13.758 -25.938 -12.5 1 92.31 113 SER B CA 1
ATOM 2085 C C . SER B 1 113 ? 14.078 -24.875 -11.453 1 92.31 113 SER B C 1
ATOM 2087 O O . SER B 1 113 ? 15.117 -24.953 -10.789 1 92.31 113 SER B O 1
ATOM 2089 N N . PRO B 1 114 ? 13.117 -24 -11.305 1 94.69 114 PRO B N 1
ATOM 2090 C CA . PRO B 1 114 ? 13.367 -22.984 -10.273 1 94.69 114 PRO B CA 1
ATOM 2091 C C . PRO B 1 114 ? 13.359 -23.547 -8.859 1 94.69 114 PRO B C 1
ATOM 2093 O O . PRO B 1 114 ? 12.734 -24.578 -8.617 1 94.69 114 PRO B O 1
ATOM 2096 N N . LYS B 1 115 ? 14.117 -22.938 -7.957 1 94.62 115 LYS B N 1
ATOM 2097 C CA . LYS B 1 115 ? 14 -23.219 -6.527 1 94.62 115 LYS B CA 1
ATOM 2098 C C . LYS B 1 115 ? 12.672 -22.719 -5.977 1 94.62 115 LYS B C 1
ATOM 2100 O O . LYS B 1 115 ? 12.258 -21.594 -6.27 1 94.62 115 LYS B O 1
ATOM 2105 N N . ILE B 1 116 ? 11.992 -23.562 -5.273 1 92.88 116 ILE B N 1
ATOM 2106 C CA . ILE B 1 116 ? 10.719 -23.188 -4.668 1 92.88 116 ILE B CA 1
ATOM 2107 C C . ILE B 1 116 ? 10.898 -22.984 -3.166 1 92.88 116 ILE B C 1
ATOM 2109 O O . ILE B 1 116 ? 11.406 -23.875 -2.471 1 92.88 116 ILE B O 1
ATOM 2113 N N . VAL B 1 117 ? 10.555 -21.797 -2.703 1 92 117 VAL B N 1
ATOM 2114 C CA . VAL B 1 117 ? 10.688 -21.453 -1.292 1 92 117 VAL B CA 1
ATOM 2115 C C . VAL B 1 117 ? 9.328 -21.078 -0.721 1 92 117 VAL B C 1
ATOM 2117 O O . VAL B 1 117 ? 8.562 -20.344 -1.363 1 92 117 VAL B O 1
ATOM 2120 N N . ARG B 1 118 ? 9.062 -21.578 0.456 1 87.81 118 ARG B N 1
ATOM 2121 C CA . ARG B 1 118 ? 7.805 -21.25 1.111 1 87.81 118 ARG B CA 1
ATOM 2122 C C . ARG B 1 118 ? 8.016 -20.219 2.211 1 87.81 118 ARG B C 1
ATOM 2124 O O . ARG B 1 118 ? 8.953 -20.328 3.004 1 87.81 118 ARG B O 1
ATOM 2131 N N . PHE B 1 119 ? 7.199 -19.219 2.131 1 87.62 119 PHE B N 1
ATOM 2132 C CA . PHE B 1 119 ? 7.191 -18.203 3.186 1 87.62 119 PHE B CA 1
ATOM 2133 C C . PHE B 1 119 ? 6.285 -18.625 4.332 1 87.62 119 PHE B C 1
ATOM 2135 O O . PHE B 1 119 ? 5.07 -18.766 4.156 1 87.62 119 PHE B O 1
ATOM 2142 N N . ASN B 1 120 ? 6.812 -18.953 5.539 1 76.69 120 ASN B N 1
ATOM 2143 C CA . ASN B 1 120 ? 6.039 -19.484 6.664 1 76.69 120 ASN B CA 1
ATOM 2144 C C . ASN B 1 120 ? 6.023 -18.5 7.832 1 76.69 120 ASN B C 1
ATOM 2146 O O . ASN B 1 120 ? 5.555 -18.828 8.922 1 76.69 120 ASN B O 1
ATOM 2150 N N . LYS B 1 121 ? 6.496 -17.266 7.68 1 69.38 121 LYS B N 1
ATOM 2151 C CA . LYS B 1 121 ? 6.57 -16.375 8.828 1 69.38 121 LYS B CA 1
ATOM 2152 C C . LYS B 1 121 ? 5.207 -15.758 9.133 1 69.38 121 LYS B C 1
ATOM 2154 O O . LYS B 1 121 ? 4.477 -15.359 8.219 1 69.38 121 LYS B O 1
ATOM 2159 N N . TYR B 1 122 ? 4.738 -16.016 10.438 1 62.09 122 TYR B N 1
ATOM 2160 C CA . TYR B 1 122 ? 3.529 -15.375 10.945 1 62.09 122 TYR B CA 1
ATOM 2161 C C . TYR B 1 122 ? 3.803 -13.93 11.328 1 62.09 122 TYR B C 1
ATOM 2163 O O . TYR B 1 122 ? 4.73 -13.648 12.094 1 62.09 122 TYR B O 1
ATOM 2171 N N . ILE B 1 123 ? 3.342 -13 10.586 1 63.41 123 ILE B N 1
ATOM 2172 C CA . ILE B 1 123 ? 3.492 -11.602 10.977 1 63.41 123 ILE B CA 1
ATOM 2173 C C . ILE B 1 123 ? 2.309 -11.18 11.836 1 63.41 123 ILE B C 1
ATOM 2175 O O . ILE B 1 123 ? 1.152 -11.305 11.43 1 63.41 123 ILE B O 1
ATOM 2179 N N . LYS B 1 124 ? 2.59 -10.914 13.117 1 61.5 124 LYS B N 1
ATOM 2180 C CA . LYS B 1 124 ? 1.564 -10.43 14.039 1 61.5 124 LYS B CA 1
ATOM 2181 C C . LYS B 1 124 ? 1.229 -8.961 13.766 1 61.5 124 LYS B C 1
ATOM 2183 O O . LYS B 1 124 ? 2.086 -8.086 13.914 1 61.5 124 LYS B O 1
ATOM 2188 N N . CYS B 1 125 ? 0.277 -8.656 13.086 1 63.25 125 CYS B N 1
ATOM 2189 C CA . CYS B 1 125 ? -0.266 -7.305 12.969 1 63.25 125 CYS B CA 1
ATOM 2190 C C . CYS B 1 125 ? -1.772 -7.301 13.195 1 63.25 125 CYS B C 1
ATOM 2192 O O . CYS B 1 125 ? -2.434 -8.328 13.023 1 63.25 125 CYS B O 1
ATOM 2194 N N . PRO B 1 126 ? -2.289 -6.184 13.875 1 60.38 126 PRO B N 1
ATOM 2195 C CA . PRO B 1 126 ? -3.727 -6.176 14.164 1 60.38 126 PRO B CA 1
ATOM 2196 C C . PRO B 1 126 ? -4.566 -6.621 12.969 1 60.38 126 PRO B C 1
ATOM 2198 O O . PRO B 1 126 ? -5.551 -7.348 13.141 1 60.38 126 PRO B O 1
ATOM 2201 N N . PHE B 1 127 ? -4.156 -5.992 11.891 1 67.56 127 PHE B N 1
ATOM 2202 C CA . PHE B 1 127 ? -4.793 -6.496 10.68 1 67.56 127 PHE B CA 1
ATOM 2203 C C . PHE B 1 127 ? -3.818 -7.336 9.867 1 67.56 127 PHE B C 1
ATOM 2205 O O . PHE B 1 127 ? -2.879 -6.801 9.273 1 67.56 127 PHE B O 1
ATOM 2212 N N . HIS B 1 128 ? -4.125 -8.586 10.008 1 65.75 128 HIS B N 1
ATOM 2213 C CA . HIS B 1 128 ? -3.18 -9.523 9.414 1 65.75 128 HIS B CA 1
ATOM 2214 C C . HIS B 1 128 ? -3.592 -9.906 7.996 1 65.75 128 HIS B C 1
ATOM 2216 O O . HIS B 1 128 ? -2.811 -10.508 7.258 1 65.75 128 HIS B O 1
ATOM 2222 N N . SER B 1 129 ? -4.766 -9.469 7.762 1 76.56 129 SER B N 1
ATOM 2223 C CA . SER B 1 129 ? -5.258 -9.914 6.461 1 76.56 129 SER B CA 1
ATOM 2224 C C . SER B 1 129 ? -6.293 -8.945 5.898 1 76.56 129 SER B C 1
ATOM 2226 O O . SER B 1 129 ? -6.836 -8.109 6.629 1 76.56 129 SER B O 1
ATOM 2228 N N . SER B 1 130 ? -6.461 -9.023 4.625 1 82.75 130 SER B N 1
ATOM 2229 C CA . SER B 1 130 ? -7.547 -8.289 3.98 1 82.75 130 SER B CA 1
ATOM 2230 C C . SER B 1 130 ? -8.898 -8.641 4.598 1 82.75 130 SER B C 1
ATOM 2232 O O . SER B 1 130 ? -9.766 -7.777 4.734 1 82.75 130 SER B O 1
ATOM 2234 N N . TYR B 1 131 ? -8.961 -9.852 5.02 1 79.25 131 TYR B N 1
ATOM 2235 C CA . TYR B 1 131 ? -10.188 -10.336 5.645 1 79.25 131 TYR B CA 1
ATOM 2236 C C . TYR B 1 131 ? -10.484 -9.562 6.926 1 79.25 131 TYR B C 1
ATOM 2238 O O . TYR B 1 131 ? -11.625 -9.148 7.16 1 79.25 131 TYR B O 1
ATOM 2246 N N . ASP B 1 132 ? -9.477 -9.367 7.68 1 82.88 132 ASP B N 1
ATOM 2247 C CA . ASP B 1 132 ? -9.625 -8.648 8.938 1 82.88 132 ASP B CA 1
ATOM 2248 C C . ASP B 1 132 ? -10.078 -7.207 8.695 1 82.88 132 ASP B C 1
ATOM 2250 O O . ASP B 1 132 ? -10.891 -6.672 9.461 1 82.88 132 ASP B O 1
ATOM 2254 N N . ILE B 1 133 ? -9.602 -6.656 7.688 1 86.31 133 ILE B N 1
ATOM 2255 C CA . ILE B 1 133 ? -9.945 -5.281 7.344 1 86.31 133 ILE B CA 1
ATOM 2256 C C . ILE B 1 133 ? -11.414 -5.203 6.918 1 86.31 133 ILE B C 1
ATOM 2258 O O . ILE B 1 133 ? -12.156 -4.336 7.383 1 86.31 133 ILE B O 1
ATOM 2262 N N . VAL B 1 134 ? -11.812 -6.09 6.133 1 85.75 134 VAL B N 1
ATOM 2263 C CA . VAL B 1 134 ? -13.195 -6.141 5.652 1 85.75 134 VAL B CA 1
ATOM 2264 C C . VAL B 1 134 ? -14.141 -6.359 6.832 1 85.75 134 VAL B C 1
ATOM 2266 O O . VAL B 1 134 ? -15.164 -5.684 6.941 1 85.75 134 VAL B O 1
ATOM 2269 N N . LYS B 1 135 ? -13.797 -7.273 7.621 1 84.94 135 LYS B N 1
ATOM 2270 C CA . LYS B 1 135 ? -14.625 -7.566 8.789 1 84.94 135 LYS B CA 1
ATOM 2271 C C . LYS B 1 135 ? -14.789 -6.324 9.664 1 84.94 135 LYS B C 1
ATOM 2273 O O . LYS B 1 135 ? -15.883 -6.059 10.164 1 84.94 135 LYS B O 1
ATOM 2278 N N . GLU B 1 136 ? -13.719 -5.66 9.828 1 84.94 136 GLU B N 1
ATOM 2279 C CA . GLU B 1 136 ? -13.758 -4.441 10.633 1 84.94 136 GLU B CA 1
ATOM 2280 C C . GLU B 1 136 ? -14.688 -3.4 10.008 1 84.94 136 GLU B C 1
ATOM 2282 O O . GLU B 1 136 ? -15.445 -2.738 10.711 1 84.94 136 GLU B O 1
ATOM 2287 N N . ILE B 1 137 ? -14.648 -3.293 8.734 1 85.38 137 ILE B N 1
ATOM 2288 C CA . ILE B 1 137 ? -15.492 -2.346 8.008 1 85.38 137 ILE B CA 1
ATOM 2289 C C . ILE B 1 137 ? -16.953 -2.725 8.172 1 85.38 137 ILE B C 1
ATOM 2291 O O . ILE B 1 137 ? -17.797 -1.866 8.453 1 85.38 137 ILE B O 1
ATOM 2295 N N . LEU B 1 138 ? -17.25 -3.984 8.039 1 86.44 138 LEU B N 1
ATOM 2296 C CA . LEU B 1 138 ? -18.625 -4.465 8.164 1 86.44 138 LEU B CA 1
ATOM 2297 C C . LEU B 1 138 ? -19.125 -4.297 9.594 1 86.44 138 LEU B C 1
ATOM 2299 O O . LEU B 1 138 ? -20.297 -3.965 9.812 1 86.44 138 LEU B O 1
ATOM 2303 N N . LYS B 1 139 ? -18.281 -4.594 10.484 1 85.62 139 LYS B N 1
ATOM 2304 C CA . LYS B 1 139 ? -18.641 -4.434 11.891 1 85.62 139 LYS B CA 1
ATOM 2305 C C . LYS B 1 139 ? -18.969 -2.979 12.211 1 85.62 139 LYS B C 1
ATOM 2307 O O . LYS B 1 139 ? -19.953 -2.701 12.906 1 85.62 139 LYS B O 1
ATOM 2312 N N . ARG B 1 140 ? -18.25 -2.051 11.703 1 82.62 140 ARG B N 1
ATOM 2313 C CA . ARG B 1 140 ? -18.391 -0.632 12.016 1 82.62 140 ARG B CA 1
ATOM 2314 C C . ARG B 1 140 ? -19.547 -0.013 11.25 1 82.62 140 ARG B C 1
ATOM 2316 O O . ARG B 1 140 ? -20.281 0.834 11.789 1 82.62 140 ARG B O 1
ATOM 2323 N N . TYR B 1 141 ? -19.688 -0.452 10 1 79.31 141 TYR B N 1
ATOM 2324 C CA . TYR B 1 141 ? -20.578 0.309 9.133 1 79.31 141 TYR B CA 1
ATOM 2325 C C . TYR B 1 141 ? -21.719 -0.563 8.625 1 79.31 141 TYR B C 1
ATOM 2327 O O . TYR B 1 141 ? -22.672 -0.061 8.023 1 79.31 141 TYR B O 1
ATOM 2335 N N . GLY B 1 142 ? -21.547 -1.867 8.555 1 73.81 142 GLY B N 1
ATOM 2336 C CA . GLY B 1 142 ? -22.531 -2.785 8.008 1 73.81 142 GLY B CA 1
ATOM 2337 C C . GLY B 1 142 ? -23.828 -2.814 8.797 1 73.81 142 GLY B C 1
ATOM 2338 O O . GLY B 1 142 ? -24.891 -3.123 8.242 1 73.81 142 GLY B O 1
ATOM 2339 N N . GLY B 1 143 ? -23.969 -2.904 10.094 1 58.53 143 GLY B N 1
ATOM 2340 C CA . GLY B 1 143 ? -25.219 -3.074 10.836 1 58.53 143 GLY B CA 1
ATOM 2341 C C . GLY B 1 143 ? -26.078 -1.827 10.852 1 58.53 143 GLY B C 1
ATOM 2342 O O . GLY B 1 143 ? -27.188 -1.844 11.375 1 58.53 143 GLY B O 1
ATOM 2343 N N . LYS B 1 144 ? -25.766 -0.641 10.57 1 48.41 144 LYS B N 1
ATOM 2344 C CA . LYS B 1 144 ? -26.547 0.558 10.828 1 48.41 144 LYS B CA 1
ATOM 2345 C C . LYS B 1 144 ? -27.734 0.656 9.852 1 48.41 144 LYS B C 1
ATOM 2347 O O . LYS B 1 144 ? -28.438 1.666 9.828 1 48.41 144 LYS B O 1
ATOM 2352 N N . GLU B 1 145 ? -28.094 -0.13 8.867 1 37.28 145 GLU B N 1
ATOM 2353 C CA . GLU B 1 145 ? -29.516 0.033 8.555 1 37.28 145 GLU B CA 1
ATOM 2354 C C . GLU B 1 145 ? -30.391 -0.693 9.562 1 37.28 145 GLU B C 1
ATOM 2356 O O . GLU B 1 145 ? -30.016 -1.746 10.078 1 37.28 145 GLU B O 1
#

InterPro domains:
  IPR004821 Cytidyltransferase-like domain [PF01467] (6-135)
  IPR004821 Cytidyltransferase-like domain [TIGR00125] (3-68)
  IPR014729 Rossmann-like alpha/beta/alpha sandwich fold [G3DSA:3.40.50.620] (1-123)
  IPR024902 FAD synthase RibL [MF_02115] (2-142)
  IPR050385 Archaeal FAD synthase [PTHR43793] (2-142)

Organism: Methanocaldococcus infernus (strain DSM 11812 / JCM 15783 / ME) (NCBI:txid573063)

Radius of gyration: 20.79 Å; Cα contacts (8 Å, |Δi|>4): 516; chains: 2; bounding box: 51×64×41 Å